Protein AF-A0A9D5BIX6-F1 (afdb_monomer)

Sequence (221 aa):
MQTHTGLVEAIILEVKDRNRIGGFYFNPKSDLICCTPDLAKEYNCNVGEVIIHNNPDNPDFPKRIKTFFRGISEVAHMDLQTVEINATGMYYLYFMFCDPNLKGTTVTGKTVWRNPNGYLPGKMAPLMTLYGFMSLAYLLLGLLWFLRFLQFWKEKDIIHVHLHYHITAVIALGMCEMALWYFEYANFNVTGSRPMGITIWAVTFTSVKKTLSRLLLLVVS

Structure (mmCIF, N/CA/C/O backbone):
data_AF-A0A9D5BIX6-F1
#
_entry.id   AF-A0A9D5BIX6-F1
#
loop_
_atom_site.group_PDB
_atom_site.id
_atom_site.type_symbol
_atom_site.label_atom_id
_atom_site.label_alt_id
_atom_site.label_comp_id
_atom_site.label_asym_id
_atom_site.label_entity_id
_atom_site.label_seq_id
_atom_site.pdbx_PDB_ins_code
_atom_site.Cartn_x
_atom_site.Cartn_y
_atom_site.Cartn_z
_atom_site.occupancy
_atom_site.B_iso_or_equiv
_atom_site.auth_seq_id
_atom_site.auth_comp_id
_atom_site.auth_asym_id
_atom_site.auth_atom_id
_atom_site.pdbx_PDB_model_num
ATOM 1 N N . MET A 1 1 ? -9.074 -6.489 41.622 1.00 45.22 1 MET A N 1
ATOM 2 C CA . MET A 1 1 ? -9.834 -6.484 40.354 1.00 45.22 1 MET A CA 1
ATOM 3 C C . MET A 1 1 ? -9.298 -5.335 39.517 1.00 45.22 1 MET A C 1
ATOM 5 O O . MET A 1 1 ? -9.348 -4.209 39.989 1.00 45.22 1 MET A O 1
ATOM 9 N N . GLN A 1 2 ? -8.672 -5.606 38.370 1.00 52.56 2 GLN A N 1
ATOM 10 C CA . GLN A 1 2 ? -8.160 -4.543 37.495 1.00 52.56 2 GLN A CA 1
ATOM 11 C C . GLN A 1 2 ? -9.350 -3.919 36.760 1.00 52.56 2 GLN A C 1
ATOM 13 O O . GLN A 1 2 ? -10.056 -4.616 36.038 1.00 52.56 2 GLN A O 1
ATOM 18 N N . THR A 1 3 ? -9.617 -2.636 36.994 1.00 71.62 3 THR A N 1
ATOM 19 C CA . THR A 1 3 ? -10.691 -1.902 36.320 1.00 71.62 3 THR A CA 1
ATOM 20 C C . THR A 1 3 ? -10.275 -1.596 34.881 1.00 71.62 3 THR A C 1
ATOM 22 O O . THR A 1 3 ? -9.179 -1.087 34.634 1.00 71.62 3 THR A O 1
ATOM 25 N N . HIS A 1 4 ? -11.129 -1.944 33.918 1.00 80.00 4 HIS A N 1
ATOM 26 C CA . HIS A 1 4 ? -10.942 -1.560 32.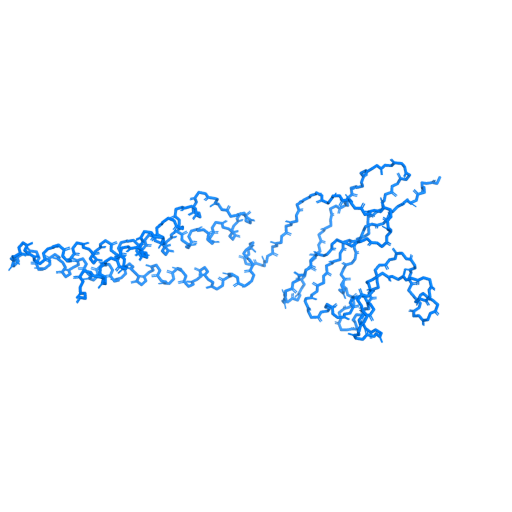520 1.00 80.00 4 HIS A CA 1
ATOM 27 C C . HIS A 1 4 ? -11.374 -0.100 32.371 1.00 80.00 4 HIS A C 1
ATOM 29 O O . HIS A 1 4 ? -12.504 0.234 32.720 1.00 80.00 4 HIS A O 1
ATOM 35 N N . THR A 1 5 ? -10.472 0.764 31.911 1.00 81.12 5 THR A N 1
ATOM 36 C CA . THR A 1 5 ? -10.687 2.223 31.870 1.00 81.12 5 THR A CA 1
ATOM 37 C C . THR A 1 5 ? -10.934 2.770 30.470 1.00 81.12 5 THR A C 1
ATOM 39 O O . THR A 1 5 ? -11.414 3.887 30.345 1.00 81.12 5 THR A O 1
ATOM 42 N N . GLY A 1 6 ? -10.664 1.982 29.427 1.00 85.50 6 GLY A N 1
ATOM 43 C CA . GLY A 1 6 ? -10.952 2.334 28.038 1.00 85.50 6 GLY A CA 1
ATOM 44 C C . GLY A 1 6 ? -10.840 1.120 27.117 1.00 85.50 6 GLY A C 1
ATOM 45 O O . GLY A 1 6 ? -10.120 0.169 27.430 1.00 85.50 6 GLY A O 1
ATOM 46 N N . LEU A 1 7 ? -11.551 1.147 25.988 1.00 90.31 7 LEU A N 1
ATOM 47 C CA . LEU A 1 7 ? -11.584 0.074 24.991 1.00 90.31 7 LEU A CA 1
ATOM 48 C C . LEU A 1 7 ? -11.214 0.615 23.604 1.00 90.31 7 LEU A C 1
ATOM 50 O O . LEU A 1 7 ? -11.814 1.575 23.120 1.00 90.31 7 LEU A O 1
ATOM 54 N N . VAL A 1 8 ? -10.264 -0.054 22.953 1.00 91.56 8 VAL A N 1
ATOM 55 C CA . VAL A 1 8 ? -9.944 0.115 21.532 1.00 91.56 8 VAL A CA 1
ATOM 56 C C . VAL A 1 8 ? -10.187 -1.211 20.827 1.00 91.56 8 VAL A C 1
ATOM 58 O O . VAL A 1 8 ? -9.717 -2.263 21.262 1.00 91.56 8 VAL A O 1
ATOM 61 N N . GLU A 1 9 ? -10.917 -1.164 19.722 1.00 91.81 9 GLU A N 1
ATOM 62 C CA . GLU A 1 9 ? -11.293 -2.327 18.931 1.00 91.81 9 GLU A CA 1
ATOM 63 C C . GLU A 1 9 ? -10.590 -2.271 17.575 1.00 91.81 9 GLU A C 1
ATOM 65 O O . GLU A 1 9 ? -10.772 -1.328 16.805 1.00 91.81 9 GLU A O 1
ATOM 70 N N . ALA A 1 10 ? -9.795 -3.296 17.269 1.00 92.62 10 ALA A N 1
ATOM 71 C CA . ALA A 1 10 ? -9.339 -3.544 15.911 1.00 92.62 10 ALA A CA 1
ATOM 72 C C . ALA A 1 10 ? -10.328 -4.473 15.209 1.00 92.62 10 ALA A C 1
ATOM 74 O O . ALA A 1 10 ? -10.604 -5.578 15.680 1.00 92.62 10 ALA A O 1
ATOM 75 N N . ILE A 1 11 ? -10.870 -4.021 14.085 1.00 92.00 11 ILE A N 1
ATOM 76 C CA . ILE A 1 11 ? -11.897 -4.735 13.333 1.00 92.00 11 ILE A CA 1
ATOM 77 C C . ILE A 1 11 ? -11.363 -5.022 11.938 1.00 92.00 11 ILE A C 1
ATOM 79 O O . ILE A 1 11 ? -11.043 -4.095 11.193 1.00 92.00 11 ILE A O 1
ATOM 83 N N . ILE A 1 12 ? -11.283 -6.304 11.587 1.00 92.56 12 ILE A N 1
ATOM 84 C CA . ILE A 1 12 ? -10.950 -6.770 10.242 1.00 92.56 12 ILE A CA 1
ATOM 85 C C . ILE A 1 12 ? -12.255 -7.095 9.524 1.00 92.56 12 ILE A C 1
ATOM 87 O O . ILE A 1 12 ? -12.997 -7.981 9.949 1.00 92.56 12 ILE A O 1
ATOM 91 N N . LEU A 1 13 ? -12.527 -6.399 8.426 1.00 90.94 13 LEU A N 1
ATOM 92 C CA . LEU A 1 13 ? -13.757 -6.554 7.653 1.00 90.94 13 LEU A CA 1
ATOM 93 C C . LEU A 1 13 ? -13.476 -6.669 6.160 1.00 90.94 13 LEU A C 1
ATOM 95 O O . LEU A 1 13 ? -12.527 -6.068 5.658 1.00 90.94 13 LEU A O 1
ATOM 99 N N . GLU A 1 14 ? -14.325 -7.392 5.436 1.00 90.75 14 GLU A N 1
ATOM 100 C CA . GLU A 1 14 ? -14.356 -7.303 3.977 1.00 90.75 14 GLU A CA 1
ATOM 101 C C . GLU A 1 14 ? -15.031 -5.987 3.562 1.00 90.75 14 GLU A C 1
ATOM 103 O O . GLU A 1 14 ? -15.987 -5.533 4.189 1.00 90.75 14 GLU A O 1
ATOM 108 N N . VAL A 1 15 ? -14.582 -5.372 2.466 1.00 88.94 15 VAL A N 1
ATOM 109 C CA . VAL A 1 15 ? -15.177 -4.132 1.930 1.00 88.94 15 VAL A CA 1
ATOM 110 C C . VAL A 1 15 ? -16.686 -4.262 1.686 1.00 88.94 15 VAL A C 1
ATOM 112 O O . VAL A 1 15 ? -17.416 -3.287 1.862 1.00 88.94 15 VAL A O 1
ATOM 115 N N . LYS A 1 16 ? -17.166 -5.453 1.308 1.00 85.75 16 LYS A N 1
ATOM 116 C CA . LYS A 1 16 ? -18.597 -5.720 1.090 1.00 85.75 16 LYS A CA 1
ATOM 117 C C . LYS A 1 16 ? -19.420 -5.612 2.375 1.00 85.75 16 LYS A C 1
ATOM 119 O O . LYS A 1 16 ? -20.564 -5.172 2.328 1.00 85.75 16 LYS A O 1
ATOM 124 N N . ASP A 1 17 ? -18.813 -5.930 3.514 1.00 84.12 17 ASP A N 1
ATOM 125 C CA . ASP A 1 17 ? -19.457 -5.896 4.827 1.00 84.12 17 ASP A CA 1
ATOM 126 C C . ASP A 1 17 ? -19.384 -4.520 5.490 1.00 84.12 17 ASP A C 1
ATOM 128 O O . ASP A 1 17 ? -19.844 -4.350 6.616 1.00 84.12 17 ASP A O 1
ATOM 132 N N . ARG A 1 18 ? -18.856 -3.499 4.803 1.00 83.75 18 ARG A N 1
ATOM 133 C CA . ARG A 1 18 ? -18.732 -2.146 5.362 1.00 83.75 18 ARG A CA 1
ATOM 134 C C . ARG A 1 18 ? -20.062 -1.600 5.886 1.00 83.75 18 ARG A C 1
ATOM 136 O O . ARG A 1 18 ? -20.081 -0.975 6.938 1.00 83.75 18 ARG A O 1
ATOM 143 N N . ASN A 1 19 ? -21.161 -1.875 5.188 1.00 82.50 19 ASN A N 1
ATOM 144 C CA . ASN A 1 19 ? -22.499 -1.411 5.568 1.00 82.50 19 ASN A CA 1
ATOM 145 C C . ASN A 1 19 ? -23.079 -2.151 6.789 1.00 82.50 19 ASN A C 1
ATOM 147 O O . ASN A 1 19 ? -24.108 -1.740 7.317 1.00 82.50 19 ASN A O 1
ATOM 151 N N . ARG A 1 20 ? -22.447 -3.249 7.228 1.00 81.69 20 ARG A N 1
ATOM 152 C CA . ARG A 1 20 ? -22.845 -4.037 8.408 1.00 81.69 20 ARG A CA 1
ATOM 153 C C . ARG A 1 20 ? -22.205 -3.532 9.702 1.00 81.69 20 ARG A C 1
ATOM 155 O O . ARG A 1 20 ? -22.603 -3.965 10.786 1.00 81.69 20 ARG A O 1
ATOM 162 N N . ILE A 1 21 ? -21.230 -2.629 9.597 1.00 85.50 21 ILE A N 1
ATOM 163 C CA . ILE A 1 21 ? -20.605 -1.961 10.739 1.00 85.50 21 ILE A CA 1
ATOM 164 C C . ILE A 1 21 ? -21.304 -0.624 10.984 1.00 85.50 21 ILE A C 1
ATOM 166 O O . ILE A 1 21 ? -21.491 0.170 10.063 1.00 85.50 21 ILE A O 1
ATOM 170 N N . GLY A 1 22 ? -21.638 -0.360 12.244 1.00 80.94 22 GLY A N 1
ATOM 171 C CA . GLY A 1 22 ? -22.332 0.851 12.662 1.00 80.94 22 GLY A CA 1
ATOM 172 C C . GLY A 1 22 ? -23.848 0.799 12.456 1.00 80.94 22 GLY A C 1
ATOM 173 O O . GLY A 1 22 ? -24.442 -0.226 12.120 1.00 80.94 22 GLY A O 1
ATOM 174 N N . GLY A 1 23 ? -24.473 1.947 12.682 1.00 71.94 23 GLY A N 1
ATOM 175 C CA . GLY A 1 23 ? -25.907 2.187 12.619 1.00 71.94 23 GLY A CA 1
ATOM 176 C C . GLY A 1 23 ? -26.451 2.325 11.202 1.00 71.94 23 GLY A C 1
ATOM 177 O O . GLY A 1 23 ? -27.670 2.320 11.042 1.00 71.94 23 GLY A O 1
ATOM 178 N N . PHE A 1 24 ? -25.589 2.364 10.175 1.00 71.94 24 PHE A N 1
ATOM 179 C CA . PHE A 1 24 ? -26.010 2.374 8.768 1.00 71.94 24 PHE A CA 1
ATOM 180 C C . PHE A 1 24 ? -26.999 1.240 8.455 1.00 71.94 24 PHE A C 1
ATOM 182 O O . PHE A 1 24 ? -27.906 1.409 7.643 1.00 71.94 24 PHE A O 1
ATOM 189 N N . TYR A 1 25 ? -26.860 0.106 9.147 1.00 66.50 25 TYR A N 1
ATOM 190 C CA . TYR A 1 25 ? -27.787 -1.017 9.063 1.00 66.50 25 TYR A CA 1
ATOM 191 C C . TYR A 1 25 ? -29.223 -0.667 9.502 1.00 66.50 25 TYR A C 1
ATOM 193 O O . TYR A 1 25 ? -30.177 -1.081 8.849 1.00 66.50 25 TYR A O 1
ATOM 201 N N . PHE A 1 26 ? -29.388 0.102 10.581 1.00 66.69 26 PHE A N 1
ATOM 202 C CA . PHE A 1 26 ? -30.702 0.490 11.113 1.00 66.69 26 PHE A CA 1
ATOM 203 C C . PHE A 1 26 ? -31.283 1.691 10.376 1.00 66.69 26 PHE A C 1
ATOM 205 O O . PHE A 1 26 ? -32.478 1.755 10.096 1.00 66.69 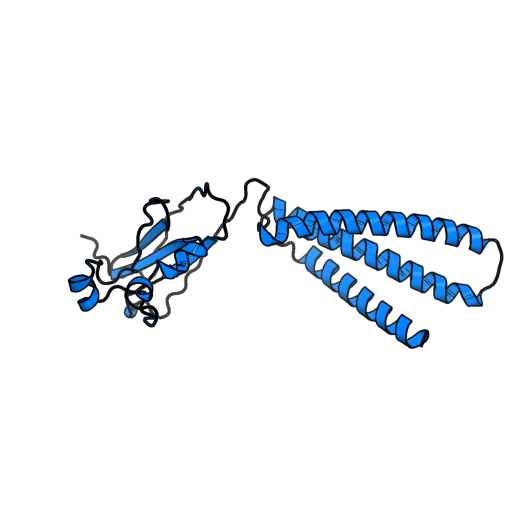26 PHE A O 1
ATOM 212 N N . ASN A 1 27 ? -30.425 2.658 10.058 1.00 68.31 27 ASN A N 1
ATOM 213 C CA . ASN A 1 27 ? -30.808 3.846 9.328 1.00 68.31 27 ASN A CA 1
ATOM 214 C C . ASN A 1 27 ? -29.708 4.193 8.316 1.00 68.31 27 ASN A C 1
ATOM 216 O O . ASN A 1 27 ? -28.612 4.579 8.734 1.00 68.31 27 ASN A O 1
ATOM 220 N N . PRO A 1 28 ? -29.999 4.154 7.002 1.00 66.31 28 PRO A N 1
ATOM 221 C CA . PRO A 1 28 ? -29.019 4.432 5.952 1.00 66.31 28 PRO A CA 1
ATOM 222 C C . PRO A 1 28 ? -28.500 5.882 5.948 1.00 66.31 28 PRO A C 1
ATOM 224 O O . PRO A 1 28 ? -27.600 6.205 5.180 1.00 66.31 28 PRO A O 1
ATOM 227 N N . LYS A 1 29 ? -29.057 6.769 6.786 1.00 62.00 29 LYS A N 1
ATOM 228 C CA . LYS A 1 29 ? -28.563 8.138 7.022 1.00 62.00 29 LYS A CA 1
ATOM 229 C C . LYS A 1 29 ? -27.793 8.306 8.336 1.00 62.00 29 LYS A C 1
ATOM 231 O O . LYS A 1 29 ? -27.427 9.428 8.671 1.00 62.00 29 LYS A O 1
ATOM 236 N N . SER A 1 30 ? -27.616 7.244 9.120 1.00 66.31 30 SER A N 1
ATOM 237 C CA . SER A 1 30 ? -26.915 7.331 10.399 1.00 66.31 30 SER A CA 1
ATOM 238 C C . SER A 1 30 ? -25.438 6.979 10.242 1.00 66.31 30 SER A C 1
ATOM 240 O O . SER A 1 30 ? -25.080 5.863 9.875 1.00 66.31 30 SER A O 1
ATOM 242 N N . ASP A 1 31 ? -24.580 7.940 10.579 1.00 68.88 31 ASP A N 1
ATOM 243 C CA . ASP A 1 31 ? -23.119 7.778 10.606 1.00 68.88 31 ASP A CA 1
ATOM 244 C C . ASP A 1 31 ? -22.618 7.296 11.986 1.00 68.88 31 ASP A C 1
ATOM 246 O O . ASP A 1 31 ? -21.436 7.390 12.318 1.00 68.88 31 ASP A O 1
ATOM 250 N N . LEU A 1 32 ? -23.527 6.803 12.835 1.00 80.38 32 LEU A N 1
ATOM 251 C CA . LEU A 1 32 ? -23.227 6.362 14.197 1.00 80.38 32 LEU A CA 1
ATOM 252 C C . LEU A 1 32 ? -22.534 4.999 14.163 1.00 80.38 32 LEU A C 1
ATOM 254 O O . LEU A 1 32 ? -23.137 4.015 13.768 1.00 80.38 32 LEU A O 1
ATOM 258 N N . ILE A 1 33 ? -21.282 4.909 14.602 1.00 85.38 33 ILE A N 1
ATOM 259 C CA . ILE A 1 33 ? -20.527 3.638 14.620 1.00 85.38 33 ILE A CA 1
ATOM 260 C C . ILE A 1 33 ? -20.654 2.927 15.979 1.00 85.38 33 ILE A C 1
ATOM 262 O O . ILE A 1 33 ? -20.644 1.697 16.061 1.00 85.38 33 ILE A O 1
ATOM 266 N N . CYS A 1 34 ? -20.795 3.715 17.042 1.00 88.06 34 CYS A N 1
ATOM 267 C CA . CYS A 1 34 ? -20.770 3.269 18.427 1.00 88.06 34 CYS A CA 1
ATOM 268 C C . CYS A 1 34 ? -22.169 3.032 18.986 1.00 88.06 34 CYS A C 1
ATOM 270 O O . CYS A 1 34 ? -23.091 3.807 18.732 1.00 88.06 34 CYS A O 1
ATOM 272 N N . CYS A 1 35 ? -22.303 1.988 19.800 1.00 86.75 35 CYS A N 1
ATOM 273 C CA . CYS A 1 35 ? -23.538 1.697 20.509 1.00 86.75 35 CYS A CA 1
ATOM 274 C C . CYS A 1 35 ? -23.738 2.682 21.669 1.00 86.75 35 CYS A C 1
ATOM 276 O O . CYS A 1 35 ? -22.945 2.729 22.617 1.00 86.75 35 CYS A O 1
ATOM 278 N N . THR A 1 36 ? -24.817 3.462 21.593 1.00 86.88 36 THR A N 1
ATOM 279 C CA . THR A 1 36 ? -25.287 4.344 22.668 1.00 86.88 36 THR A CA 1
ATOM 280 C C . THR A 1 36 ? -26.298 3.615 23.565 1.00 86.88 36 THR A C 1
ATOM 282 O O . THR A 1 36 ? -26.870 2.605 23.149 1.00 86.88 36 THR A O 1
ATOM 285 N N . PRO A 1 37 ? -26.570 4.109 24.787 1.00 87.12 37 PRO A N 1
ATOM 286 C CA . PRO A 1 37 ? -27.559 3.499 25.682 1.00 87.12 37 PRO A CA 1
ATOM 287 C C . PRO A 1 37 ? -28.970 3.391 25.089 1.00 87.12 37 PRO A C 1
ATOM 289 O O . PRO A 1 37 ? -29.701 2.460 25.422 1.00 87.12 37 PRO A O 1
ATOM 292 N N . ASP A 1 38 ? -29.353 4.321 24.213 1.00 85.19 38 ASP A N 1
ATOM 293 C CA . ASP A 1 38 ? -30.659 4.303 23.545 1.00 85.19 38 ASP A CA 1
ATOM 294 C C . ASP A 1 38 ? -30.725 3.179 22.505 1.00 85.19 38 ASP A C 1
ATOM 296 O O . ASP A 1 38 ? -31.662 2.382 22.505 1.00 85.19 38 ASP A O 1
ATOM 300 N N . LEU A 1 39 ? -29.664 3.031 21.703 1.00 83.75 39 LEU A N 1
ATOM 301 C CA . LEU A 1 39 ? -29.533 1.951 20.722 1.00 83.75 39 LEU A CA 1
ATOM 302 C C . LEU A 1 39 ? -29.408 0.574 21.385 1.00 83.75 39 LEU A C 1
ATOM 304 O O . LEU A 1 39 ? -29.917 -0.409 20.854 1.00 83.75 39 LEU A O 1
ATOM 308 N N . ALA A 1 40 ? -28.775 0.490 22.558 1.00 85.94 40 ALA A N 1
ATOM 309 C CA . ALA A 1 40 ? -28.662 -0.754 23.314 1.00 85.94 40 ALA A CA 1
ATOM 310 C C . ALA A 1 40 ? -30.031 -1.308 23.736 1.00 85.94 40 ALA A C 1
ATOM 312 O O . ALA A 1 40 ? -30.228 -2.520 23.729 1.00 85.94 40 ALA A O 1
ATOM 313 N N . LYS A 1 41 ? -30.990 -0.434 24.065 1.00 85.88 41 LYS A N 1
ATOM 314 C CA . LYS A 1 41 ? -32.351 -0.839 24.449 1.00 85.88 41 LYS A CA 1
ATOM 315 C C . LYS A 1 41 ? -33.175 -1.330 23.261 1.00 85.88 41 LYS A C 1
ATOM 317 O O . LYS A 1 41 ? -33.982 -2.236 23.427 1.00 85.88 41 LYS A O 1
ATOM 322 N N . GLU A 1 42 ? -32.987 -0.724 22.093 1.00 82.88 42 GLU A N 1
ATOM 323 C CA . GLU A 1 42 ? -33.776 -1.021 20.893 1.00 82.88 42 GLU A CA 1
ATOM 324 C C . GLU A 1 42 ? -33.207 -2.206 20.096 1.00 82.88 42 GLU A C 1
ATOM 326 O O . GLU A 1 42 ? -33.955 -3.067 19.642 1.00 82.88 42 GLU A O 1
ATOM 331 N N . TYR A 1 43 ? -31.879 -2.285 19.980 1.00 78.50 43 TYR A N 1
ATOM 332 C CA . TYR A 1 43 ? -31.181 -3.230 19.100 1.00 78.50 43 TYR A CA 1
ATOM 333 C C . TYR A 1 43 ? -30.247 -4.201 19.838 1.00 78.50 43 TYR A C 1
ATOM 335 O O . TYR A 1 43 ? -29.511 -4.949 19.197 1.00 78.50 43 TYR A O 1
ATOM 343 N N . ASN A 1 44 ? -30.275 -4.214 21.176 1.00 82.44 44 ASN A N 1
ATOM 344 C CA . ASN A 1 44 ? -29.531 -5.152 22.026 1.00 82.44 44 ASN A CA 1
ATOM 345 C C . ASN A 1 44 ? -28.006 -5.167 21.769 1.00 82.44 44 ASN A C 1
ATOM 347 O O . ASN A 1 44 ? -27.384 -6.227 21.681 1.00 82.44 44 ASN A O 1
ATOM 351 N N . CYS A 1 45 ? -27.399 -3.984 21.620 1.00 83.75 45 CYS A N 1
ATOM 352 C CA . CYS A 1 45 ? -25.949 -3.820 21.477 1.00 83.75 45 CYS A CA 1
ATOM 353 C C . CYS A 1 45 ? -25.252 -3.491 22.811 1.00 83.75 45 CYS A C 1
ATOM 355 O O . CYS A 1 45 ? -25.854 -2.934 23.728 1.00 83.75 45 CYS A O 1
ATOM 357 N N . ASN A 1 46 ? -23.956 -3.809 22.916 1.00 85.25 46 ASN A N 1
ATOM 358 C CA . ASN A 1 46 ? -23.151 -3.483 24.096 1.00 85.25 46 ASN A CA 1
ATOM 359 C C . ASN A 1 46 ? -22.740 -2.007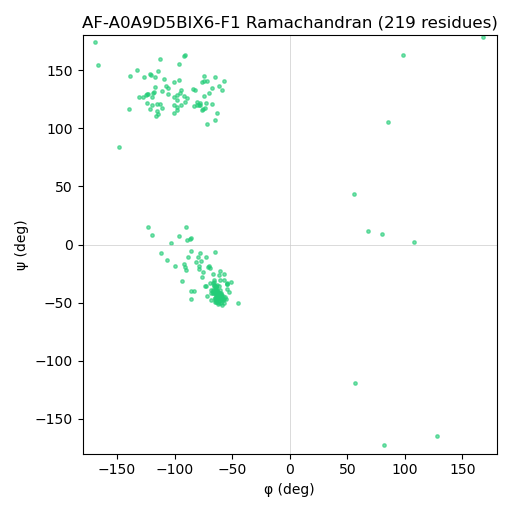 24.079 1.00 85.25 46 ASN A C 1
ATOM 361 O O . ASN A 1 46 ? -22.040 -1.567 23.166 1.00 85.25 46 ASN A O 1
ATOM 365 N N . VAL A 1 47 ? -23.143 -1.255 25.104 1.00 85.94 47 VAL A N 1
ATOM 366 C CA . VAL A 1 47 ? -22.825 0.175 25.234 1.00 85.94 47 VAL A CA 1
ATOM 367 C C . VAL A 1 47 ? -21.310 0.391 25.251 1.00 85.94 47 VAL A C 1
ATOM 369 O O . VAL A 1 47 ? -20.593 -0.282 25.987 1.00 85.94 47 VAL A O 1
ATOM 372 N N . GLY A 1 48 ? -20.832 1.356 24.462 1.00 83.56 48 GLY A N 1
ATOM 373 C CA . GLY A 1 48 ? -19.403 1.678 24.380 1.00 83.56 48 GLY A CA 1
ATOM 374 C C . GLY A 1 48 ? -18.589 0.744 23.479 1.00 83.56 48 GLY A C 1
ATOM 375 O O . GLY A 1 48 ? -17.366 0.852 23.454 1.00 83.56 48 GLY A O 1
ATOM 376 N N . GLU A 1 49 ? -19.246 -0.134 22.718 1.00 88.00 49 GLU A N 1
ATOM 377 C CA . GLU A 1 49 ? -18.621 -0.954 21.677 1.00 88.00 49 GLU A CA 1
ATOM 378 C C . GLU A 1 49 ? -19.116 -0.555 20.281 1.00 88.00 49 GLU A C 1
ATOM 380 O O . GLU A 1 49 ? -20.191 0.033 20.110 1.00 88.00 49 GLU A O 1
ATOM 385 N N . VAL A 1 50 ? -18.340 -0.909 19.259 1.00 88.69 50 VAL A N 1
ATOM 386 C CA . VAL A 1 50 ? -18.746 -0.774 17.861 1.00 88.69 50 VAL A CA 1
ATOM 387 C C . VAL A 1 50 ? -19.886 -1.741 17.551 1.00 88.69 50 VAL A C 1
ATOM 389 O O . VAL A 1 50 ? -19.846 -2.932 17.883 1.00 88.69 50 VAL A O 1
ATOM 392 N N . ILE A 1 51 ? -20.904 -1.226 16.863 1.00 87.50 51 ILE A N 1
ATOM 393 C CA . ILE A 1 51 ? -22.036 -2.016 16.383 1.00 87.50 51 ILE A CA 1
ATOM 394 C C . ILE A 1 51 ? -21.551 -2.879 15.215 1.00 87.50 51 ILE A C 1
ATOM 396 O O . ILE A 1 51 ? -21.047 -2.364 14.216 1.00 87.50 51 ILE A O 1
ATOM 400 N N . ILE A 1 52 ? -21.697 -4.197 15.338 1.00 86.81 52 ILE A N 1
ATOM 401 C CA . ILE A 1 52 ? -21.335 -5.162 14.299 1.00 86.81 52 ILE A CA 1
ATOM 402 C C . ILE A 1 52 ? -22.509 -6.106 14.098 1.00 86.81 52 ILE A C 1
ATOM 404 O O . ILE A 1 52 ? -22.963 -6.735 15.052 1.00 86.81 52 ILE A O 1
ATOM 408 N N . HIS A 1 53 ? -22.948 -6.237 12.852 1.00 82.44 53 HIS A N 1
ATOM 409 C CA . HIS A 1 53 ? -23.941 -7.226 12.462 1.00 82.44 53 HIS A CA 1
ATOM 410 C C . HIS A 1 53 ? -23.254 -8.454 11.875 1.00 82.44 53 HIS A C 1
ATOM 412 O O . HIS A 1 53 ? -22.486 -8.347 10.916 1.00 82.44 53 HIS A O 1
ATOM 418 N N . ASN A 1 54 ? -23.548 -9.618 12.449 1.00 79.50 54 ASN A N 1
ATOM 419 C CA . ASN A 1 54 ? -23.004 -10.887 11.981 1.00 79.50 54 ASN A CA 1
ATOM 420 C C . ASN A 1 54 ? -23.644 -11.284 10.650 1.00 79.50 54 ASN A C 1
ATOM 422 O O . ASN A 1 54 ? -24.851 -11.129 10.451 1.00 79.50 54 ASN A O 1
ATOM 426 N N . ASN A 1 55 ? -22.834 -11.833 9.749 1.00 77.62 55 ASN A N 1
ATOM 427 C CA . ASN A 1 55 ? -23.320 -12.408 8.506 1.00 77.62 55 ASN A CA 1
ATOM 428 C C . ASN A 1 55 ? -23.660 -13.895 8.707 1.00 77.62 55 ASN A C 1
ATOM 430 O O . ASN A 1 55 ? -22.767 -14.639 9.113 1.00 77.62 55 ASN A O 1
ATOM 434 N N . PRO A 1 56 ? -24.877 -14.372 8.377 1.00 75.75 56 PRO A N 1
ATOM 435 C CA . PRO A 1 56 ? -25.171 -15.806 8.397 1.00 75.75 56 PRO A CA 1
ATOM 436 C C . PRO A 1 56 ? -24.292 -16.613 7.427 1.00 75.75 56 PRO A C 1
ATOM 438 O O . PRO A 1 56 ? -23.956 -17.752 7.732 1.00 75.75 56 PRO A O 1
ATOM 441 N N . ASP A 1 57 ? -23.868 -16.021 6.304 1.00 76.94 57 ASP A N 1
ATOM 442 C CA . ASP A 1 57 ? -23.050 -16.720 5.299 1.00 76.94 57 ASP A CA 1
ATOM 443 C C . ASP A 1 57 ? -21.566 -16.828 5.692 1.00 76.94 57 ASP A C 1
ATOM 445 O O . ASP A 1 57 ? -20.837 -17.663 5.161 1.00 76.94 57 ASP A O 1
ATOM 449 N N . ASN A 1 58 ? -21.094 -15.966 6.598 1.00 76.69 58 ASN A N 1
ATOM 450 C CA . ASN A 1 58 ? -19.712 -15.959 7.077 1.00 76.69 58 ASN A CA 1
ATOM 451 C C . ASN A 1 58 ? -19.671 -15.490 8.541 1.00 76.69 58 ASN A C 1
ATOM 453 O O . ASN A 1 58 ? -19.449 -14.305 8.791 1.00 76.69 58 ASN A O 1
ATOM 457 N N . PRO A 1 59 ? -19.905 -16.392 9.509 1.00 76.75 59 PRO A N 1
ATOM 458 C CA . PRO A 1 59 ? -20.011 -16.021 10.919 1.00 76.75 59 PRO A CA 1
ATOM 459 C C . PRO A 1 59 ? -18.674 -15.591 11.542 1.00 76.75 59 PRO A C 1
ATOM 461 O O . PRO A 1 59 ? -18.674 -14.932 12.580 1.00 76.75 59 PRO A O 1
ATOM 464 N N . ASP A 1 60 ? -17.540 -15.934 10.922 1.00 79.31 60 ASP A N 1
ATOM 465 C CA . ASP A 1 60 ? -16.206 -15.620 11.448 1.00 79.31 60 ASP A CA 1
ATOM 466 C C . ASP A 1 60 ? -15.774 -14.166 11.192 1.00 79.31 60 ASP A C 1
ATOM 468 O O . ASP A 1 60 ? -14.861 -13.664 11.860 1.00 79.31 60 ASP A O 1
ATOM 472 N N . PHE A 1 61 ? -16.425 -13.482 10.242 1.00 82.88 61 PHE A N 1
ATOM 473 C CA . PHE A 1 61 ? -16.141 -12.098 9.870 1.00 82.88 61 PHE A CA 1
ATOM 474 C C . PHE A 1 61 ? -17.371 -11.190 10.056 1.00 82.88 61 PHE A C 1
ATOM 476 O O . PHE A 1 61 ? -18.500 -11.608 9.804 1.00 82.88 61 PHE A O 1
ATOM 483 N N . PRO A 1 62 ? -17.174 -9.917 10.448 1.00 87.25 62 PRO A N 1
ATOM 484 C CA . PRO A 1 62 ? -15.892 -9.242 10.666 1.00 87.25 62 PRO A CA 1
ATOM 485 C C . PRO A 1 62 ? -15.216 -9.646 11.987 1.00 87.25 62 PRO A C 1
ATOM 487 O O . PRO A 1 62 ? -15.854 -9.778 13.031 1.00 87.25 62 PRO A O 1
ATOM 490 N N . LYS A 1 63 ? -13.892 -9.821 11.948 1.00 89.00 63 LYS A N 1
ATOM 491 C CA . LYS A 1 63 ? -13.114 -10.258 13.109 1.00 89.00 63 LYS A CA 1
ATOM 492 C C . LYS A 1 63 ? -12.844 -9.070 14.022 1.00 89.00 63 LYS A C 1
ATOM 494 O O . LYS A 1 63 ? -12.240 -8.086 13.600 1.00 89.00 63 LYS A O 1
ATOM 499 N N . ARG A 1 64 ? -13.263 -9.179 15.280 1.00 89.75 64 ARG A N 1
ATOM 500 C CA . ARG A 1 64 ? -13.083 -8.148 16.305 1.00 89.75 64 ARG A CA 1
ATOM 501 C C . ARG A 1 64 ? -11.995 -8.554 17.296 1.00 89.75 64 ARG A C 1
ATOM 503 O O . ARG A 1 64 ? -12.063 -9.633 17.880 1.00 89.75 64 ARG A O 1
ATOM 510 N N . ILE A 1 65 ? -11.046 -7.656 17.532 1.00 91.06 65 ILE A N 1
ATOM 511 C CA . ILE A 1 65 ? -9.975 -7.802 18.518 1.00 91.06 65 ILE A CA 1
ATOM 512 C C . ILE A 1 65 ? -10.081 -6.628 19.490 1.00 91.06 65 ILE A C 1
ATOM 514 O O . ILE A 1 65 ? -9.950 -5.472 19.090 1.00 91.06 65 ILE A O 1
ATOM 518 N N . LYS A 1 66 ? -10.351 -6.925 20.761 1.00 91.19 66 LYS A N 1
ATOM 519 C CA . LYS A 1 66 ? -10.543 -5.923 21.815 1.00 91.19 66 LYS A CA 1
ATOM 520 C C . LYS A 1 66 ? -9.254 -5.751 22.611 1.00 91.19 66 LYS A C 1
ATOM 522 O O . LYS A 1 66 ? -8.729 -6.732 23.130 1.00 91.19 66 LYS A O 1
ATOM 527 N N . THR A 1 67 ? -8.809 -4.511 22.765 1.00 91.25 67 THR A N 1
ATOM 528 C CA . THR A 1 67 ? -7.705 -4.142 23.654 1.00 91.25 67 THR A CA 1
ATOM 529 C C . THR A 1 67 ? -8.209 -3.157 24.690 1.00 91.25 67 THR A C 1
ATOM 531 O O . THR A 1 67 ? -8.786 -2.123 24.355 1.00 91.25 67 THR A O 1
ATOM 534 N N . PHE A 1 68 ? -7.978 -3.478 25.959 1.00 90.38 68 PHE A N 1
ATOM 535 C CA . PHE A 1 68 ? -8.434 -2.675 27.086 1.00 90.38 68 PHE A CA 1
ATOM 536 C C . PHE A 1 68 ? -7.262 -1.956 27.752 1.00 90.38 68 PHE A C 1
ATOM 538 O O . PHE A 1 68 ? -6.224 -2.566 28.018 1.00 90.38 68 PHE A O 1
ATOM 545 N N . PHE A 1 69 ? -7.460 -0.685 28.087 1.00 88.88 69 PHE A N 1
ATOM 546 C CA . PHE A 1 69 ? -6.599 0.036 29.020 1.00 88.88 69 PHE A CA 1
ATOM 547 C C . PHE A 1 69 ? -6.895 -0.429 30.450 1.00 88.88 69 PHE A C 1
ATOM 549 O O . PHE A 1 69 ? -8.051 -0.688 30.806 1.00 88.88 69 PHE A O 1
ATOM 556 N N . ARG A 1 70 ? -5.848 -0.577 31.270 1.00 87.19 70 ARG A N 1
ATOM 557 C CA . ARG A 1 70 ? -5.955 -1.115 32.632 1.00 87.19 70 ARG A CA 1
ATOM 558 C C . ARG A 1 70 ? -5.596 -0.045 33.657 1.00 87.19 70 ARG A C 1
ATOM 560 O O . ARG A 1 70 ? -4.435 0.331 33.800 1.00 87.19 70 ARG A O 1
ATOM 567 N N . GLY A 1 71 ? -6.582 0.395 34.436 1.00 83.44 71 GLY A N 1
ATOM 568 C CA . GLY A 1 71 ? -6.379 1.399 35.480 1.00 83.44 71 GLY A CA 1
ATOM 569 C C . GLY A 1 71 ? -5.783 2.698 34.927 1.00 83.44 71 GLY A C 1
ATOM 570 O O . GLY A 1 71 ? -6.386 3.341 34.074 1.00 83.44 71 GLY A O 1
ATOM 571 N N . ILE A 1 72 ? -4.598 3.067 35.419 1.00 82.31 72 ILE A N 1
ATOM 572 C CA . ILE A 1 72 ? -3.903 4.335 35.122 1.00 82.31 72 ILE A CA 1
ATOM 573 C C . ILE A 1 72 ? -2.863 4.158 33.992 1.00 82.31 72 ILE A C 1
ATOM 575 O O . ILE A 1 72 ? -2.062 5.045 33.726 1.00 82.31 72 ILE A O 1
ATOM 579 N N . SER A 1 73 ? -2.812 2.995 33.332 1.00 84.75 73 SER A N 1
ATOM 580 C CA . SER A 1 73 ? -1.861 2.777 32.238 1.00 84.75 73 SER A CA 1
ATOM 581 C C . SER A 1 73 ? -2.209 3.657 31.035 1.00 84.75 73 SER A C 1
ATOM 583 O O . SER A 1 73 ? -3.279 3.490 30.453 1.00 84.75 73 SER A O 1
ATOM 585 N N . GLU A 1 74 ? -1.287 4.516 30.606 1.00 85.25 74 GLU A N 1
ATOM 586 C CA . GLU A 1 74 ? -1.432 5.308 29.372 1.00 85.25 74 GLU A CA 1
ATOM 587 C C . GLU A 1 74 ? -1.176 4.486 28.100 1.00 85.25 74 GLU A C 1
ATOM 589 O O . GLU A 1 74 ? -1.509 4.911 26.996 1.00 85.25 74 GLU A O 1
ATOM 594 N N . VAL A 1 75 ? -0.592 3.293 28.243 1.00 88.00 75 VAL A N 1
ATOM 595 C CA . VAL A 1 75 ? -0.236 2.408 27.132 1.00 88.00 75 VAL A CA 1
ATOM 596 C C . VAL A 1 75 ? -0.915 1.058 27.315 1.00 88.00 75 VAL A C 1
ATOM 598 O O . VAL A 1 75 ? -0.795 0.426 28.365 1.00 88.00 75 VAL A O 1
ATOM 601 N N . ALA A 1 76 ? -1.593 0.602 26.264 1.00 88.81 76 ALA A N 1
ATOM 602 C CA . ALA A 1 76 ? -2.140 -0.741 26.164 1.00 88.81 76 ALA A CA 1
ATOM 603 C C . ALA A 1 76 ? -1.489 -1.470 24.984 1.00 88.81 76 ALA A C 1
ATOM 605 O O . ALA A 1 76 ? -1.410 -0.941 23.874 1.00 88.81 76 ALA A O 1
ATOM 606 N N . HIS A 1 77 ? -1.026 -2.693 25.227 1.00 89.00 77 HIS A N 1
ATOM 607 C CA . HIS A 1 77 ? -0.457 -3.544 24.190 1.00 89.00 77 HIS A CA 1
ATOM 608 C C . HIS A 1 77 ? -1.536 -4.481 23.653 1.00 89.00 77 HIS A C 1
ATOM 610 O O . HIS A 1 77 ? -2.247 -5.124 24.421 1.00 89.00 77 HIS A O 1
ATOM 616 N N . MET A 1 78 ? -1.659 -4.537 22.330 1.00 87.50 78 MET A N 1
ATOM 617 C CA . MET A 1 78 ? -2.499 -5.519 21.655 1.00 87.50 78 MET A CA 1
ATOM 618 C C . MET A 1 78 ? -1.716 -6.823 21.501 1.00 87.50 78 MET A C 1
ATOM 620 O O . MET A 1 78 ? -0.560 -6.802 21.070 1.00 87.50 78 MET A O 1
ATOM 624 N N . ASP A 1 79 ? -2.350 -7.944 21.833 1.00 85.69 79 ASP A N 1
ATOM 625 C CA . ASP A 1 79 ? -1.753 -9.263 21.642 1.00 85.69 79 ASP A CA 1
ATOM 626 C C . ASP A 1 79 ? -1.545 -9.556 20.151 1.00 85.69 79 ASP A C 1
ATOM 628 O O . ASP A 1 79 ? -2.358 -9.192 19.296 1.00 85.69 79 ASP A O 1
ATOM 632 N N . LEU A 1 80 ? -0.447 -10.244 19.833 1.00 86.00 80 LEU A N 1
ATOM 633 C CA . LEU A 1 80 ? -0.163 -10.706 18.478 1.00 86.00 80 LEU A CA 1
ATOM 634 C C . LEU A 1 80 ? -1.222 -11.734 18.062 1.00 86.00 80 LEU A C 1
ATOM 636 O O . LEU A 1 80 ? -1.206 -12.870 18.529 1.00 86.00 80 LEU A O 1
ATOM 640 N N . GLN A 1 81 ? -2.124 -11.338 17.163 1.00 87.12 81 GLN A N 1
ATOM 641 C CA . GLN A 1 81 ? -3.099 -12.241 16.557 1.00 87.12 81 GLN A CA 1
ATOM 642 C C . GLN A 1 81 ? -2.807 -12.471 15.079 1.00 87.12 81 GLN A C 1
ATOM 644 O O . GLN A 1 81 ? -2.626 -11.534 14.300 1.00 87.12 81 GLN A O 1
ATOM 649 N N . THR A 1 82 ? -2.826 -13.741 14.690 1.00 89.44 82 THR A N 1
ATOM 650 C CA . THR A 1 82 ? -2.835 -14.176 13.295 1.00 89.44 82 THR A CA 1
ATOM 651 C C . THR A 1 82 ? -4.258 -14.547 12.909 1.00 89.44 82 THR A C 1
ATOM 653 O O . THR A 1 82 ? -4.854 -15.436 13.514 1.00 89.44 82 THR A O 1
ATOM 656 N N . VAL A 1 83 ? -4.808 -13.858 11.911 1.00 89.25 83 VAL A N 1
ATOM 657 C CA . VAL A 1 83 ? -6.145 -14.135 11.379 1.00 89.25 83 VAL A CA 1
ATOM 658 C C . VAL A 1 83 ? -5.986 -14.695 9.975 1.00 89.25 83 VAL A C 1
ATOM 660 O O . VAL A 1 83 ? -5.456 -14.020 9.093 1.00 89.25 83 VAL A O 1
ATOM 663 N N . GLU A 1 84 ? -6.424 -15.934 9.783 1.00 89.94 84 GLU A N 1
ATOM 664 C CA . GLU A 1 84 ? -6.439 -16.579 8.473 1.00 89.94 84 GLU A CA 1
ATOM 665 C C . GLU A 1 84 ? -7.686 -16.148 7.697 1.00 89.94 84 GLU A C 1
ATOM 667 O O . GLU A 1 84 ? -8.796 -16.114 8.230 1.00 89.94 84 GLU A O 1
ATOM 672 N N . ILE A 1 85 ? -7.491 -15.771 6.434 1.00 89.12 85 ILE A N 1
ATOM 673 C CA . ILE A 1 85 ? -8.551 -15.288 5.551 1.00 89.12 85 ILE A CA 1
ATOM 674 C C . ILE A 1 85 ? -8.683 -16.281 4.398 1.00 89.12 85 ILE A C 1
ATOM 676 O O . ILE A 1 85 ? -7.806 -16.361 3.540 1.00 89.12 85 ILE A O 1
ATOM 680 N N . ASN A 1 86 ? -9.796 -17.016 4.373 1.00 87.12 86 ASN A N 1
ATOM 681 C CA . ASN A 1 86 ? -10.031 -18.082 3.391 1.00 87.12 86 ASN A CA 1
ATOM 682 C C . ASN A 1 86 ? -10.760 -17.597 2.127 1.00 87.12 86 ASN A C 1
ATOM 684 O O . ASN A 1 86 ? -10.755 -18.283 1.107 1.00 87.12 86 ASN A O 1
ATOM 688 N N . ALA A 1 87 ? -11.384 -16.418 2.176 1.00 87.00 87 ALA A N 1
ATOM 689 C CA . ALA A 1 87 ? -12.117 -15.845 1.055 1.00 87.00 87 ALA A CA 1
ATOM 690 C C . ALA A 1 87 ? -11.287 -14.779 0.327 1.00 87.00 87 ALA A C 1
ATOM 692 O O . ALA A 1 87 ? -10.589 -13.966 0.932 1.00 87.00 87 ALA A O 1
ATOM 693 N N . THR A 1 88 ? -11.369 -14.769 -1.006 1.00 88.62 88 THR A N 1
ATOM 694 C CA . THR A 1 88 ? -10.702 -13.739 -1.810 1.00 88.62 88 THR A CA 1
ATOM 695 C C . THR A 1 88 ? -11.522 -12.454 -1.774 1.00 88.62 88 THR A C 1
ATOM 697 O O . THR A 1 88 ? -12.666 -12.423 -2.226 1.00 88.62 88 THR A O 1
ATOM 700 N N . GLY A 1 89 ? -10.919 -11.374 -1.288 1.00 89.25 89 GLY A N 1
ATOM 701 C CA . GLY A 1 89 ? -11.593 -10.092 -1.147 1.00 89.25 89 GLY A CA 1
ATOM 702 C C . GLY A 1 89 ? -10.633 -8.960 -0.815 1.00 89.25 89 GLY A C 1
ATOM 703 O O . GLY A 1 89 ? -9.437 -9.157 -0.601 1.00 89.25 89 GLY A O 1
ATOM 704 N N . MET A 1 90 ? -11.170 -7.744 -0.792 1.00 90.25 90 MET A N 1
ATOM 705 C CA . MET A 1 90 ? -10.474 -6.600 -0.214 1.00 90.25 90 MET A CA 1
ATOM 706 C C . MET A 1 90 ? -10.885 -6.502 1.248 1.00 90.25 90 MET A C 1
ATOM 708 O O . MET A 1 90 ? -12.079 -6.453 1.537 1.00 90.25 90 MET A O 1
ATOM 712 N N . TYR A 1 91 ? -9.902 -6.435 2.138 1.00 91.75 91 TYR A N 1
ATOM 713 C CA . TYR A 1 91 ? -10.127 -6.339 3.573 1.00 91.75 91 TYR A CA 1
ATOM 714 C C . TYR A 1 91 ? -9.585 -5.021 4.113 1.00 91.75 91 TYR A C 1
ATOM 716 O O . TYR A 1 91 ? -8.558 -4.518 3.651 1.00 91.75 91 TYR A O 1
ATOM 724 N N . TYR A 1 92 ? -10.288 -4.464 5.090 1.00 92.00 92 TYR A N 1
ATOM 725 C CA . TYR A 1 92 ? -9.859 -3.308 5.860 1.00 92.00 92 TYR A CA 1
ATOM 726 C C . TYR A 1 92 ? -9.626 -3.701 7.309 1.00 92.00 92 TYR A C 1
ATOM 728 O O . TYR A 1 92 ? -10.294 -4.583 7.839 1.00 92.00 92 TYR A O 1
ATOM 736 N N . LEU A 1 93 ? -8.680 -3.007 7.933 1.00 92.50 93 LEU A N 1
ATOM 737 C CA . LEU A 1 93 ? -8.436 -3.041 9.364 1.00 92.50 93 LEU A CA 1
ATOM 738 C C . LEU A 1 93 ? -8.727 -1.652 9.916 1.00 92.50 93 LEU A C 1
ATOM 740 O O . LEU A 1 93 ? -8.045 -0.688 9.566 1.00 92.50 93 LEU A O 1
ATOM 744 N N . TYR A 1 94 ? -9.746 -1.558 10.756 1.00 91.56 94 TYR A N 1
ATOM 745 C CA . TYR A 1 94 ? -10.118 -0.330 11.442 1.00 91.56 94 TYR A CA 1
ATOM 746 C C . TYR A 1 94 ? -9.720 -0.405 12.903 1.00 91.56 94 TYR A C 1
ATOM 748 O O . TYR A 1 94 ? -9.997 -1.402 13.555 1.00 91.56 94 TYR A O 1
ATOM 756 N N . PHE A 1 95 ? -9.116 0.665 13.412 1.00 91.19 95 PHE A N 1
ATOM 757 C CA . PHE A 1 95 ? -8.962 0.892 14.843 1.00 91.19 95 PHE A CA 1
ATOM 758 C C . PHE A 1 95 ? -10.036 1.885 15.263 1.00 91.19 95 PHE A C 1
ATOM 760 O O . PHE A 1 95 ? -10.031 3.029 14.814 1.00 91.19 95 PHE A O 1
ATOM 767 N N . MET A 1 96 ? -10.977 1.421 16.073 1.00 89.88 96 MET A N 1
ATOM 768 C CA . MET A 1 96 ? -12.132 2.188 16.516 1.00 89.88 96 MET A CA 1
ATOM 769 C C . MET A 1 96 ? -12.142 2.267 18.038 1.00 89.88 96 MET A C 1
ATOM 771 O O . MET A 1 96 ? -11.737 1.333 18.727 1.00 89.88 96 MET A O 1
ATOM 775 N N . PHE A 1 97 ? -12.625 3.383 18.563 1.00 91.31 97 PHE A N 1
ATOM 776 C CA . PHE A 1 97 ? -12.893 3.568 19.981 1.00 91.31 97 PHE A CA 1
ATOM 777 C C . PHE A 1 97 ? -14.208 4.327 20.119 1.00 91.31 97 PHE A C 1
ATOM 779 O O . PHE A 1 97 ? -14.525 5.189 19.300 1.00 91.31 97 PHE A O 1
ATOM 786 N N . CYS A 1 98 ? -14.970 3.994 21.153 1.00 88.31 98 CYS A N 1
ATOM 787 C CA . CYS A 1 98 ? -16.258 4.628 21.427 1.00 88.31 98 CYS A CA 1
ATOM 788 C C . CYS A 1 98 ? -16.247 5.480 22.697 1.00 88.31 98 CYS A C 1
ATOM 790 O O . CYS A 1 98 ? -17.204 6.206 22.953 1.00 88.31 98 CYS A O 1
ATOM 792 N N . ASP A 1 99 ? -15.160 5.425 23.470 1.00 87.56 99 ASP A N 1
ATOM 793 C CA . ASP A 1 99 ? -14.980 6.256 24.654 1.00 87.56 99 ASP A CA 1
ATOM 794 C C . ASP A 1 99 ? -14.444 7.646 24.255 1.00 87.56 99 ASP A C 1
ATOM 796 O O . ASP A 1 99 ? -13.345 7.739 23.694 1.00 87.56 99 ASP A O 1
ATOM 800 N N . PRO A 1 100 ? -15.170 8.745 24.536 1.00 85.56 100 PRO A N 1
ATOM 801 C CA . PRO A 1 100 ? -14.707 10.094 24.222 1.00 85.56 100 PRO A CA 1
ATOM 802 C C . PRO A 1 100 ? -13.398 10.474 24.934 1.00 85.56 100 PRO A C 1
ATOM 804 O O . PRO A 1 100 ? -12.677 11.334 24.427 1.00 85.56 100 PRO A O 1
ATOM 807 N N . ASN A 1 101 ? -13.052 9.829 26.056 1.00 87.31 101 ASN A N 1
ATOM 808 C CA . ASN A 1 101 ? -11.805 10.081 26.787 1.00 87.31 101 ASN A CA 1
ATOM 809 C C . ASN A 1 101 ? -10.558 9.608 26.025 1.00 87.31 101 ASN A C 1
ATOM 811 O O . ASN A 1 101 ? -9.458 10.086 26.284 1.00 87.31 101 ASN A O 1
ATOM 815 N N . LEU A 1 102 ? -10.724 8.703 25.055 1.00 87.19 102 LEU A N 1
ATOM 816 C CA . LEU A 1 102 ? -9.644 8.210 24.195 1.00 87.19 102 LEU A CA 1
ATOM 817 C C . LEU A 1 102 ? -9.399 9.119 22.977 1.00 87.19 102 LEU A C 1
ATOM 819 O O . LEU A 1 102 ? -8.584 8.817 22.104 1.00 87.19 102 LEU A O 1
ATOM 823 N N . LYS A 1 103 ? -10.079 10.268 22.887 1.00 87.69 103 LYS A N 1
ATOM 824 C CA . LYS A 1 103 ? -9.849 11.223 21.803 1.00 87.69 103 LYS A CA 1
ATOM 825 C C . LYS A 1 103 ? -8.419 11.770 21.874 1.00 87.69 103 LYS A C 1
ATOM 827 O O . LYS A 1 103 ? -8.075 12.522 22.777 1.00 87.69 103 LYS A O 1
ATOM 832 N N . GLY A 1 104 ? -7.609 11.435 20.870 1.00 86.44 104 GLY A N 1
ATOM 833 C CA . GLY A 1 104 ? -6.193 11.815 20.801 1.00 86.44 104 GLY A CA 1
ATOM 834 C C . GLY A 1 104 ? -5.218 10.660 21.037 1.00 86.44 104 GLY A C 1
ATOM 835 O O . GLY A 1 104 ? -4.011 10.881 20.986 1.00 86.44 104 GLY A O 1
ATOM 836 N N . THR A 1 105 ? -5.704 9.430 21.242 1.00 89.50 105 THR A N 1
ATOM 837 C CA . THR A 1 105 ? -4.839 8.246 21.316 1.00 89.50 105 THR A CA 1
ATOM 838 C C . THR A 1 105 ? -4.077 8.021 20.016 1.00 89.50 105 THR A C 1
ATOM 840 O O . THR A 1 105 ? -4.656 8.060 18.927 1.00 89.50 105 THR A O 1
ATOM 843 N N . THR A 1 106 ? -2.791 7.704 20.130 1.00 90.62 106 THR A N 1
ATOM 844 C CA . THR A 1 106 ? -1.945 7.323 19.000 1.00 90.62 106 THR A CA 1
ATOM 845 C C . THR A 1 106 ? -1.791 5.806 18.959 1.00 90.62 106 THR A C 1
ATOM 847 O O . THR A 1 106 ? -1.416 5.168 19.939 1.00 90.62 106 THR A O 1
ATOM 850 N N . VAL A 1 107 ? -2.089 5.206 17.807 1.00 90.56 107 VAL A N 1
ATOM 851 C CA . VAL A 1 107 ? -1.889 3.769 17.591 1.00 90.56 107 VAL A CA 1
ATOM 852 C C . VAL A 1 107 ? -0.565 3.585 16.864 1.00 90.56 107 VAL A C 1
ATOM 854 O O . VAL A 1 107 ? -0.404 4.033 15.729 1.00 90.56 107 VAL A O 1
ATOM 857 N N . THR A 1 108 ? 0.390 2.929 17.520 1.00 91.50 108 THR A N 1
ATOM 858 C CA . THR A 1 108 ? 1.691 2.592 16.935 1.00 91.50 108 THR A CA 1
ATOM 859 C C . THR A 1 108 ? 1.847 1.080 16.862 1.00 91.50 108 THR A C 1
ATOM 861 O O . THR A 1 108 ? 1.491 0.351 17.784 1.00 91.50 108 THR A O 1
ATOM 864 N N . GLY A 1 109 ? 2.341 0.587 15.730 1.00 89.50 109 GLY A N 1
ATOM 865 C CA . GLY A 1 109 ? 2.491 -0.844 15.512 1.00 89.50 109 GLY A CA 1
ATOM 866 C C . GLY A 1 109 ? 2.792 -1.181 14.061 1.00 89.50 109 GLY A C 1
ATOM 867 O O . GLY A 1 109 ? 2.859 -0.308 13.195 1.00 89.50 109 GLY A O 1
ATOM 868 N N . LYS A 1 110 ? 2.972 -2.475 13.797 1.00 89.75 110 LYS A N 1
ATOM 869 C CA . LYS A 1 110 ? 3.198 -3.016 12.457 1.00 89.75 110 LYS A CA 1
ATOM 870 C C . LYS A 1 110 ? 2.141 -4.068 12.163 1.00 89.75 110 LYS A C 1
ATOM 872 O O . LYS A 1 110 ? 1.962 -4.996 12.942 1.00 89.75 110 LYS A O 1
ATOM 877 N N . THR A 1 111 ? 1.484 -3.941 11.016 1.00 91.38 111 THR A N 1
ATOM 878 C CA . THR A 1 111 ? 0.580 -4.968 10.490 1.00 91.38 111 THR A CA 1
ATOM 879 C C . THR A 1 111 ? 1.230 -5.619 9.279 1.00 91.38 111 THR A C 1
ATOM 881 O O . THR A 1 111 ? 1.944 -4.963 8.517 1.00 91.38 111 THR A O 1
ATOM 884 N N . VAL A 1 112 ? 1.047 -6.929 9.131 1.00 91.38 112 VAL A N 1
ATOM 885 C CA . VAL A 1 112 ? 1.639 -7.708 8.041 1.00 91.38 112 VAL A CA 1
ATOM 886 C C . VAL A 1 112 ? 0.518 -8.422 7.309 1.00 91.38 112 VAL A C 1
ATOM 888 O O . VAL A 1 112 ? -0.216 -9.203 7.904 1.00 91.38 112 VAL A O 1
ATOM 891 N N . TRP A 1 113 ? 0.408 -8.149 6.012 1.00 91.00 113 TRP A N 1
ATOM 892 C CA . TRP A 1 113 ? -0.608 -8.719 5.136 1.00 91.00 113 TRP A CA 1
ATOM 893 C C . TRP A 1 113 ? 0.093 -9.574 4.096 1.00 91.00 113 TRP A C 1
ATOM 895 O O . TRP A 1 113 ? 0.945 -9.076 3.360 1.00 91.00 113 TRP A O 1
ATOM 905 N N . ARG A 1 114 ? -0.238 -10.863 4.051 1.00 91.38 114 ARG A N 1
ATOM 906 C CA . ARG A 1 114 ? 0.378 -11.815 3.130 1.00 91.38 114 ARG A CA 1
ATOM 907 C C . ARG A 1 114 ? -0.708 -12.556 2.368 1.00 91.38 114 ARG A C 1
ATOM 909 O O . ARG A 1 114 ? -1.602 -13.135 2.970 1.00 91.38 114 ARG A O 1
ATOM 916 N N . ASN A 1 115 ? -0.603 -12.532 1.048 1.00 90.88 115 ASN A N 1
ATOM 917 C CA . ASN A 1 115 ? -1.427 -13.318 0.142 1.00 90.88 115 ASN A CA 1
ATOM 918 C C . ASN A 1 115 ? -0.733 -14.676 -0.129 1.00 90.88 115 ASN A C 1
ATOM 920 O O . ASN A 1 115 ? 0.484 -14.774 0.072 1.00 90.88 115 ASN A O 1
ATOM 924 N N . PRO A 1 116 ? -1.423 -15.713 -0.646 1.00 88.94 116 PRO A N 1
ATOM 925 C CA . PRO A 1 116 ? -0.788 -17.000 -0.957 1.00 88.94 116 PRO A CA 1
ATOM 926 C C . PRO A 1 116 ? 0.426 -16.876 -1.892 1.00 8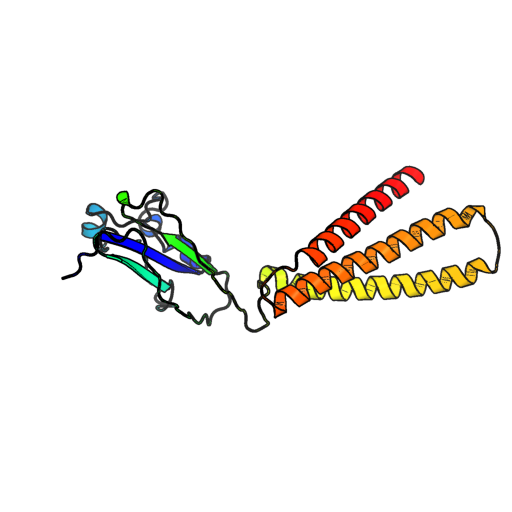8.94 116 PRO A C 1
ATOM 928 O O . PRO A 1 116 ? 1.422 -17.570 -1.717 1.00 88.94 116 PRO A O 1
ATOM 931 N N . ASN A 1 117 ? 0.379 -15.923 -2.829 1.00 85.94 117 ASN A N 1
ATOM 932 C CA . ASN A 1 117 ? 1.432 -15.687 -3.825 1.00 85.94 117 ASN A CA 1
ATOM 933 C C . ASN A 1 117 ? 2.535 -14.706 -3.365 1.00 85.94 117 ASN A C 1
ATOM 935 O O . ASN A 1 117 ? 3.419 -14.372 -4.156 1.00 85.94 117 ASN A O 1
ATOM 939 N N . GLY A 1 118 ? 2.485 -14.227 -2.115 1.00 91.25 118 GLY A N 1
ATOM 940 C CA . GLY A 1 118 ? 3.459 -13.298 -1.532 1.00 91.25 118 GLY A CA 1
ATOM 941 C C . GLY A 1 118 ? 2.824 -12.056 -0.901 1.00 91.25 118 GLY A C 1
ATOM 942 O O . GLY A 1 118 ? 1.632 -12.023 -0.603 1.00 91.25 118 GLY A O 1
ATOM 943 N N . TYR A 1 119 ? 3.632 -11.031 -0.642 1.00 92.19 119 TYR A N 1
ATOM 944 C CA . TYR A 1 119 ? 3.204 -9.815 0.062 1.00 92.19 119 TYR A CA 1
ATOM 945 C C . TYR A 1 119 ? 2.569 -8.757 -0.847 1.00 92.19 119 TYR A C 1
ATOM 947 O O . TYR A 1 119 ? 2.093 -7.730 -0.357 1.00 92.19 119 TYR A O 1
ATOM 955 N N . LEU A 1 120 ? 2.556 -8.969 -2.168 1.00 91.06 120 LEU A N 1
ATOM 956 C CA . LEU A 1 120 ? 2.001 -7.979 -3.082 1.00 91.06 120 LEU A CA 1
ATOM 957 C C . LEU A 1 120 ? 0.471 -7.897 -2.933 1.00 91.06 120 LEU A C 1
ATOM 959 O O . LEU A 1 120 ? -0.208 -8.928 -3.001 1.00 91.06 120 LEU A O 1
ATOM 963 N N . PRO A 1 121 ? -0.104 -6.687 -2.790 1.00 89.25 121 PRO A N 1
ATOM 964 C CA . PRO A 1 121 ? -1.551 -6.527 -2.765 1.00 89.25 121 PRO A CA 1
ATOM 965 C C . PRO A 1 121 ? -2.191 -7.095 -4.033 1.00 89.25 121 PRO A C 1
ATOM 967 O O . PRO A 1 121 ? -1.688 -6.872 -5.136 1.00 89.25 121 PRO A O 1
ATOM 970 N N . GLY A 1 122 ? -3.350 -7.748 -3.905 1.00 86.88 122 GLY A N 1
ATOM 971 C CA . GLY A 1 122 ? -4.038 -8.372 -5.045 1.00 86.88 122 GLY A CA 1
ATOM 972 C C . GLY A 1 122 ? -4.305 -7.411 -6.213 1.00 86.88 122 GLY A C 1
ATOM 973 O O . GLY A 1 122 ? -4.175 -7.795 -7.370 1.00 86.88 122 GLY A O 1
ATOM 974 N N . LYS A 1 123 ? -4.571 -6.127 -5.930 1.00 87.00 123 LYS A N 1
ATOM 975 C CA . LYS A 1 123 ? -4.739 -5.081 -6.959 1.00 87.00 123 LYS A CA 1
ATOM 976 C C . LYS A 1 123 ? -3.460 -4.760 -7.744 1.00 87.00 123 LYS A C 1
ATOM 978 O O . LYS A 1 123 ? -3.550 -4.263 -8.860 1.00 87.00 123 LYS A O 1
ATOM 983 N N . MET A 1 124 ? -2.287 -5.007 -7.164 1.00 89.81 124 MET A N 1
ATOM 984 C CA . MET A 1 124 ? -0.980 -4.733 -7.776 1.00 89.81 124 MET A CA 1
ATOM 985 C C . MET A 1 124 ? -0.334 -5.981 -8.388 1.00 89.81 124 MET A C 1
ATOM 987 O O . MET A 1 124 ? 0.530 -5.847 -9.248 1.00 89.81 124 MET A O 1
ATOM 991 N N . ALA A 1 125 ? -0.775 -7.183 -8.005 1.00 89.94 125 ALA A N 1
ATOM 992 C CA . ALA A 1 125 ? -0.323 -8.455 -8.574 1.00 89.94 125 ALA A CA 1
ATOM 993 C C . ALA A 1 125 ? -0.237 -8.480 -10.118 1.00 89.94 125 ALA A C 1
ATOM 995 O O . ALA A 1 125 ? 0.829 -8.830 -10.628 1.00 89.94 125 ALA A O 1
ATOM 996 N N . PRO A 1 126 ? -1.270 -8.066 -10.884 1.00 91.81 126 PRO A N 1
ATOM 997 C CA . PRO A 1 126 ? -1.198 -8.101 -12.348 1.00 91.81 126 PRO A CA 1
ATOM 998 C C . PRO A 1 126 ? -0.246 -7.054 -12.945 1.00 91.81 126 PRO A C 1
ATOM 1000 O O . PRO A 1 126 ? 0.183 -7.194 -14.087 1.00 91.81 126 PRO A O 1
ATOM 1003 N N . LEU A 1 127 ? 0.111 -6.001 -12.200 1.00 91.06 127 LEU A N 1
ATOM 1004 C CA . LEU A 1 127 ? 1.065 -5.003 -12.687 1.00 91.06 127 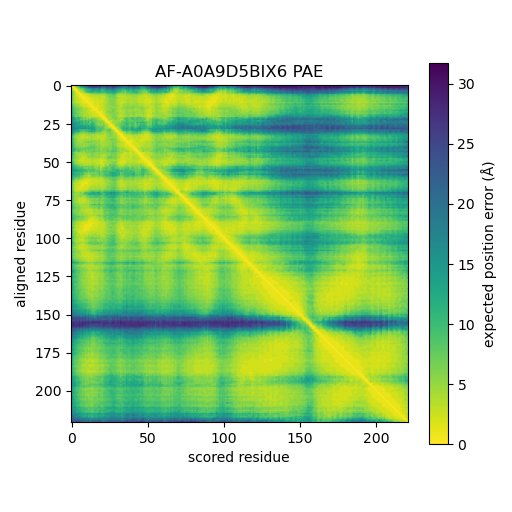LEU A CA 1
ATOM 1005 C C . LEU A 1 127 ? 2.466 -5.606 -12.795 1.00 91.06 127 LEU A C 1
ATOM 1007 O O . LEU A 1 127 ? 3.163 -5.347 -13.768 1.00 91.06 127 LEU A O 1
ATOM 1011 N N . MET A 1 128 ? 2.862 -6.456 -11.843 1.00 92.25 128 MET A N 1
ATOM 1012 C CA . MET A 1 128 ? 4.169 -7.115 -11.869 1.00 92.25 128 MET A CA 1
ATOM 1013 C C . MET A 1 128 ? 4.370 -7.928 -13.156 1.00 92.25 128 MET A C 1
ATOM 1015 O O . MET A 1 128 ? 5.402 -7.796 -13.814 1.00 92.25 128 MET A O 1
ATOM 1019 N N . THR A 1 129 ? 3.377 -8.732 -13.549 1.00 92.69 129 THR A N 1
ATOM 1020 C CA . THR A 1 129 ? 3.442 -9.521 -14.788 1.00 92.69 129 THR A CA 1
ATOM 1021 C C . THR A 1 129 ? 3.428 -8.625 -16.021 1.00 92.69 129 THR A C 1
ATOM 1023 O O . THR A 1 129 ? 4.232 -8.841 -16.925 1.00 92.69 129 THR A O 1
ATOM 1026 N N . LEU A 1 130 ? 2.595 -7.579 -16.039 1.00 94.56 130 LEU A N 1
ATOM 1027 C CA . LEU A 1 130 ? 2.564 -6.595 -17.123 1.00 94.56 130 LEU A CA 1
ATOM 1028 C C . LEU A 1 130 ? 3.935 -5.938 -17.341 1.00 94.56 130 LEU A C 1
ATOM 1030 O O . LEU A 1 130 ? 4.423 -5.920 -18.468 1.00 94.56 130 LEU A O 1
ATOM 1034 N N . TYR A 1 131 ? 4.579 -5.436 -16.283 1.00 93.62 131 TYR A N 1
ATOM 1035 C CA . TYR A 1 131 ? 5.910 -4.824 -16.383 1.00 93.62 131 TYR A CA 1
ATOM 1036 C C . TYR A 1 131 ? 6.974 -5.824 -16.851 1.00 93.62 131 TYR A C 1
ATOM 1038 O O . TYR A 1 131 ? 7.844 -5.456 -17.640 1.00 93.62 131 TYR A O 1
ATOM 1046 N N . GLY A 1 132 ? 6.867 -7.094 -16.447 1.00 93.81 132 GLY A N 1
ATOM 1047 C CA . GLY A 1 132 ? 7.720 -8.168 -16.960 1.00 93.81 132 GLY A CA 1
ATOM 1048 C C . GLY A 1 132 ? 7.558 -8.385 -18.470 1.00 93.81 132 GLY A C 1
ATOM 1049 O O . GLY A 1 132 ? 8.544 -8.361 -19.208 1.00 93.81 132 GLY A O 1
ATOM 1050 N N . PHE A 1 133 ? 6.319 -8.518 -18.957 1.00 95.88 133 PHE A N 1
ATOM 1051 C CA . PHE A 1 133 ? 6.039 -8.654 -20.394 1.00 95.88 133 PHE A CA 1
ATOM 1052 C C . PHE A 1 133 ? 6.483 -7.427 -21.194 1.00 95.88 133 PHE A C 1
ATOM 1054 O O . PHE A 1 133 ? 7.098 -7.567 -22.251 1.00 95.88 133 PHE A O 1
ATOM 1061 N N . MET A 1 134 ? 6.222 -6.223 -20.682 1.00 93.81 134 MET A N 1
ATOM 1062 C CA . MET A 1 134 ? 6.639 -4.977 -21.324 1.00 93.81 134 MET A CA 1
ATOM 1063 C C . MET A 1 134 ? 8.163 -4.853 -21.383 1.00 93.81 134 MET A C 1
ATOM 1065 O O . MET A 1 134 ? 8.694 -4.425 -22.405 1.00 93.81 134 MET A O 1
ATOM 1069 N N . SER A 1 135 ? 8.881 -5.261 -20.333 1.00 93.88 135 SER A N 1
ATOM 1070 C CA . SER A 1 135 ? 10.347 -5.289 -20.334 1.00 93.88 135 SER A CA 1
ATOM 1071 C C . SER A 1 135 ? 10.888 -6.198 -21.443 1.00 93.88 135 SER A C 1
ATOM 1073 O O . SER A 1 135 ? 11.763 -5.780 -22.201 1.00 93.88 135 SER A O 1
ATOM 1075 N N . LEU A 1 136 ? 10.303 -7.389 -21.619 1.00 94.56 136 LEU A N 1
ATOM 1076 C CA . LEU A 1 136 ? 10.667 -8.306 -22.702 1.00 94.56 136 LEU A CA 1
ATOM 1077 C C . LEU A 1 136 ? 10.338 -7.727 -24.087 1.00 94.56 136 LEU A C 1
ATOM 1079 O O . LEU A 1 136 ? 11.154 -7.823 -25.002 1.00 94.56 136 LEU A O 1
ATOM 1083 N N . ALA A 1 137 ? 9.187 -7.070 -24.242 1.00 95.81 137 ALA A N 1
ATOM 1084 C CA . ALA A 1 137 ? 8.828 -6.393 -25.487 1.00 95.81 137 ALA A CA 1
ATOM 1085 C C . ALA A 1 137 ? 9.825 -5.272 -25.843 1.00 95.81 137 ALA A C 1
ATOM 1087 O O . ALA A 1 137 ? 10.259 -5.180 -26.991 1.00 95.81 137 ALA A O 1
ATOM 1088 N N . TYR A 1 138 ? 10.247 -4.464 -24.863 1.00 92.69 138 TYR A N 1
ATOM 1089 C CA . TYR A 1 138 ? 11.287 -3.444 -25.049 1.00 92.69 138 TYR A CA 1
ATOM 1090 C C . TYR A 1 138 ? 12.658 -4.049 -25.365 1.00 92.69 138 TYR A C 1
ATOM 1092 O O . TYR A 1 138 ? 13.404 -3.472 -26.153 1.00 92.69 138 TYR A O 1
ATOM 1100 N N . LEU A 1 139 ? 12.984 -5.211 -24.795 1.00 93.44 139 LEU A N 1
ATOM 1101 C CA . LEU A 1 139 ? 14.203 -5.953 -25.113 1.00 93.44 139 LEU A CA 1
ATOM 1102 C C . LEU A 1 139 ? 14.204 -6.400 -26.577 1.00 93.44 139 LEU A C 1
ATOM 1104 O O . LEU A 1 139 ? 15.161 -6.118 -27.297 1.00 93.44 139 LEU A O 1
ATOM 1108 N N . LEU A 1 140 ? 13.117 -7.016 -27.047 1.00 95.25 140 LEU A N 1
ATOM 1109 C CA . LEU A 1 140 ? 12.979 -7.419 -28.450 1.00 95.25 140 LEU A CA 1
ATOM 1110 C C . LEU A 1 140 ? 13.021 -6.215 -29.396 1.00 95.25 140 LEU A C 1
ATOM 1112 O O . LEU A 1 140 ? 13.734 -6.248 -30.398 1.00 95.25 140 LEU A O 1
ATOM 1116 N N . LEU A 1 141 ? 12.311 -5.135 -29.060 1.00 93.81 141 LEU A N 1
ATOM 1117 C CA . LEU A 1 141 ? 12.336 -3.894 -29.832 1.00 93.81 141 LEU A CA 1
ATOM 1118 C C . LEU A 1 141 ? 13.755 -3.313 -29.906 1.00 93.81 141 LEU A C 1
ATOM 1120 O O . LEU A 1 141 ? 14.201 -2.928 -30.983 1.00 93.81 141 LEU A O 1
ATOM 1124 N N . GLY A 1 142 ? 14.475 -3.290 -28.781 1.00 92.00 142 GLY A N 1
ATOM 1125 C CA . GLY A 1 142 ? 15.856 -2.823 -28.702 1.00 92.00 142 GLY A CA 1
ATOM 1126 C C . GLY A 1 142 ? 16.820 -3.669 -29.527 1.00 92.00 142 GLY A C 1
ATOM 1127 O O . GLY A 1 142 ? 17.650 -3.108 -30.235 1.00 92.00 142 GLY A O 1
ATOM 1128 N N . LEU A 1 143 ? 16.679 -4.997 -29.507 1.00 92.44 143 LEU A N 1
ATOM 1129 C CA . LEU A 1 143 ? 17.484 -5.898 -30.336 1.00 92.44 143 LEU A CA 1
ATOM 1130 C C . LEU A 1 143 ? 17.226 -5.678 -31.829 1.00 92.44 143 LEU A C 1
ATOM 1132 O O . LEU A 1 143 ? 18.172 -5.498 -32.594 1.00 92.44 143 LEU A O 1
ATOM 1136 N N . LEU A 1 144 ? 15.957 -5.651 -32.248 1.00 92.25 144 LEU A N 1
ATOM 1137 C CA . LEU A 1 144 ? 15.590 -5.406 -33.644 1.00 92.25 144 LEU A CA 1
ATOM 1138 C C . LEU A 1 144 ? 16.091 -4.036 -34.116 1.00 92.25 144 LEU A C 1
ATOM 1140 O O . LEU A 1 144 ? 16.645 -3.925 -35.210 1.00 92.25 144 LEU A O 1
ATOM 1144 N N . TRP A 1 145 ? 15.945 -3.010 -33.278 1.00 89.38 145 TRP A N 1
ATOM 1145 C CA . TRP A 1 145 ? 16.441 -1.666 -33.554 1.00 89.38 145 TRP A CA 1
ATOM 1146 C C . TRP A 1 145 ? 17.967 -1.628 -33.671 1.00 89.38 145 TRP A C 1
ATOM 1148 O O . TRP A 1 145 ? 18.494 -1.064 -34.625 1.00 89.38 145 TRP A O 1
ATOM 1158 N N . PHE A 1 146 ? 18.683 -2.273 -32.749 1.00 86.62 146 PHE A N 1
ATOM 1159 C CA . PHE A 1 146 ? 20.144 -2.333 -32.756 1.00 86.62 146 PHE A CA 1
ATOM 1160 C C . PHE A 1 146 ? 20.688 -3.040 -34.003 1.00 86.62 146 PHE A C 1
ATOM 1162 O O . PHE A 1 146 ? 21.625 -2.549 -34.629 1.00 86.62 146 PHE A O 1
ATOM 1169 N N . LEU A 1 147 ? 20.062 -4.143 -34.429 1.00 87.00 147 LEU A N 1
ATOM 1170 C CA . LEU A 1 147 ? 20.427 -4.830 -35.672 1.00 87.00 147 LEU A CA 1
ATOM 1171 C C . LEU A 1 147 ? 20.250 -3.924 -36.897 1.00 87.00 147 LEU A C 1
ATOM 1173 O O . LEU A 1 147 ? 21.132 -3.873 -37.753 1.00 87.00 147 LEU A O 1
ATOM 1177 N N . ARG A 1 148 ? 19.142 -3.175 -36.969 1.00 83.56 148 ARG A N 1
ATOM 1178 C CA . ARG A 1 148 ? 18.916 -2.192 -38.041 1.00 83.56 148 ARG A CA 1
ATOM 1179 C C . ARG A 1 148 ? 19.943 -1.066 -37.993 1.00 83.56 148 ARG A C 1
ATOM 1181 O O . ARG A 1 148 ? 20.517 -0.726 -39.021 1.00 83.56 148 ARG A O 1
ATOM 1188 N N . PHE A 1 149 ? 20.224 -0.535 -36.809 1.00 80.06 149 PHE A N 1
ATOM 1189 C CA . PHE A 1 149 ? 21.211 0.521 -36.609 1.00 80.06 149 PHE A CA 1
ATOM 1190 C C . PHE A 1 149 ? 22.607 0.108 -37.098 1.00 80.06 149 PHE A C 1
ATOM 1192 O O . PHE A 1 149 ? 23.245 0.871 -37.819 1.00 80.06 149 PHE A O 1
ATOM 1199 N N . LEU A 1 150 ? 23.051 -1.119 -36.796 1.00 80.25 150 LEU A N 1
ATOM 1200 C CA . LEU A 1 150 ? 24.329 -1.654 -37.280 1.00 80.25 150 LEU A CA 1
ATOM 1201 C C . LEU A 1 150 ? 24.374 -1.844 -38.804 1.00 80.25 150 LEU A C 1
ATOM 1203 O O . LEU A 1 150 ? 25.424 -1.634 -39.409 1.00 80.25 150 LEU A O 1
ATOM 1207 N N . GLN A 1 151 ? 23.258 -2.237 -39.428 1.00 77.19 151 GLN A N 1
ATOM 1208 C CA . GLN A 1 151 ? 23.165 -2.370 -40.888 1.00 77.19 151 GLN A CA 1
ATOM 1209 C C . GLN A 1 151 ? 23.330 -1.009 -41.581 1.00 77.19 151 GLN A C 1
ATOM 1211 O O . GLN A 1 151 ? 24.144 -0.887 -42.492 1.00 77.19 151 GLN A O 1
ATOM 1216 N N . PHE A 1 152 ? 22.625 0.022 -41.105 1.00 69.50 152 PHE A N 1
ATOM 1217 C CA . PHE A 1 152 ? 22.675 1.369 -41.686 1.00 69.50 152 PHE A CA 1
ATOM 1218 C C . PHE A 1 152 ? 23.954 2.149 -41.340 1.00 69.50 152 PHE A C 1
ATOM 1220 O O . PHE A 1 152 ? 24.370 3.006 -42.115 1.00 69.50 152 PHE A O 1
ATOM 1227 N N . TRP A 1 153 ? 24.645 1.817 -40.241 1.00 64.69 153 TRP A N 1
ATOM 1228 C CA . TRP A 1 153 ? 25.959 2.395 -39.906 1.00 64.69 153 TRP A CA 1
ATOM 1229 C C . TRP A 1 153 ? 27.019 2.187 -40.989 1.00 64.69 153 TRP A C 1
ATOM 1231 O O . TRP A 1 153 ? 27.971 2.959 -41.084 1.00 64.69 153 TRP A O 1
ATOM 1241 N N . LYS A 1 154 ? 26.860 1.147 -41.810 1.00 63.41 154 LYS A N 1
ATOM 1242 C CA . LYS A 1 154 ? 27.810 0.798 -42.864 1.00 63.41 154 LYS A CA 1
ATOM 1243 C C . LYS A 1 154 ? 27.638 1.635 -44.141 1.00 63.41 154 LYS A C 1
ATOM 1245 O O . LYS A 1 154 ? 28.550 1.636 -44.961 1.00 63.41 154 LYS A O 1
ATOM 1250 N N . GLU A 1 155 ? 26.514 2.345 -44.306 1.00 60.34 155 GLU A N 1
ATOM 1251 C CA . GLU A 1 155 ? 26.053 2.865 -45.608 1.00 60.34 155 GLU A CA 1
ATOM 1252 C C . GLU A 1 155 ? 25.824 4.396 -45.689 1.00 60.34 155 GLU A C 1
ATOM 1254 O O . GLU A 1 155 ? 25.320 4.861 -46.706 1.00 60.34 155 GLU A O 1
ATOM 1259 N N . LYS A 1 156 ? 26.339 5.185 -44.718 1.00 56.09 156 LYS A N 1
ATOM 1260 C CA . LYS A 1 156 ? 26.579 6.663 -44.760 1.00 56.09 156 LYS A CA 1
ATOM 1261 C C . LYS A 1 156 ? 25.525 7.610 -44.119 1.00 56.09 156 LYS A C 1
ATOM 1263 O O . LYS A 1 156 ? 24.379 7.262 -43.871 1.00 56.09 156 LYS A O 1
ATOM 1268 N N . ASP A 1 157 ? 26.021 8.839 -43.910 1.00 52.12 157 ASP A N 1
ATOM 1269 C CA . ASP A 1 157 ? 25.464 10.152 -43.513 1.00 52.12 157 ASP A CA 1
ATOM 1270 C C . ASP A 1 157 ? 25.261 10.520 -42.023 1.00 52.12 157 ASP A C 1
ATOM 1272 O O . ASP A 1 157 ? 24.304 10.157 -41.345 1.00 52.12 157 ASP A O 1
ATOM 1276 N N . ILE A 1 158 ? 26.174 11.394 -41.564 1.00 55.59 158 ILE A N 1
ATOM 1277 C CA . ILE A 1 158 ? 26.359 11.953 -40.210 1.00 55.59 158 ILE A CA 1
ATOM 1278 C C . ILE A 1 158 ? 25.142 12.766 -39.720 1.00 55.59 158 ILE A C 1
ATOM 1280 O O . ILE A 1 158 ? 24.894 12.843 -38.518 1.00 55.59 158 ILE A O 1
ATOM 1284 N N . ILE A 1 159 ? 24.343 13.342 -40.625 1.00 53.16 159 ILE A N 1
ATOM 1285 C CA . ILE A 1 159 ? 23.214 14.226 -40.272 1.00 53.16 159 ILE A CA 1
ATOM 1286 C C . ILE A 1 159 ? 22.022 13.432 -39.707 1.00 53.16 159 ILE A C 1
ATOM 1288 O O . ILE A 1 159 ? 21.384 13.873 -38.752 1.00 53.16 159 ILE A O 1
ATOM 1292 N N . HIS A 1 160 ? 21.757 12.222 -40.209 1.00 57.91 160 HIS A N 1
ATOM 1293 C CA . HIS A 1 160 ? 20.674 11.375 -39.693 1.00 57.91 160 HIS A CA 1
ATOM 1294 C C . HIS A 1 160 ? 21.047 10.634 -38.397 1.00 57.91 160 HIS A C 1
ATOM 1296 O O . HIS A 1 160 ? 20.166 10.096 -37.720 1.00 57.91 160 HIS A O 1
ATOM 1302 N N . VAL A 1 161 ? 22.324 10.635 -37.998 1.00 65.25 161 VAL A N 1
ATOM 1303 C CA . VAL A 1 161 ? 22.825 9.924 -36.807 1.00 65.25 161 VAL A CA 1
ATOM 1304 C C . VAL A 1 161 ? 22.227 10.478 -35.508 1.00 65.25 161 VAL A C 1
ATOM 1306 O O . VAL A 1 161 ? 21.901 9.700 -34.609 1.00 65.25 161 VAL A O 1
ATOM 1309 N N . HIS A 1 162 ? 22.006 11.795 -35.416 1.00 69.62 162 HIS A N 1
ATOM 1310 C CA . HIS A 1 162 ? 21.455 12.423 -34.208 1.00 69.62 162 HIS A CA 1
ATOM 1311 C C . HIS A 1 162 ? 20.055 11.898 -33.851 1.00 69.62 162 HIS A C 1
ATOM 1313 O O . HIS A 1 162 ? 19.796 11.565 -32.693 1.00 69.62 162 HIS A O 1
ATOM 1319 N N . LEU A 1 163 ? 19.168 11.743 -34.838 1.00 73.56 163 LEU A N 1
ATOM 1320 C CA . LEU A 1 163 ? 17.816 11.220 -34.613 1.00 73.56 163 LEU A CA 1
ATOM 1321 C C . LEU A 1 163 ? 17.850 9.757 -34.142 1.00 73.56 163 LEU A C 1
ATOM 1323 O O . LEU A 1 163 ? 17.149 9.387 -33.200 1.00 73.56 163 LEU A O 1
ATOM 1327 N N . HIS A 1 164 ? 18.713 8.933 -34.742 1.00 78.62 164 HIS A N 1
ATOM 1328 C CA . HIS A 1 164 ? 18.865 7.530 -34.354 1.00 78.62 164 HIS A CA 1
ATOM 1329 C C . HIS A 1 164 ? 19.401 7.378 -32.923 1.00 78.62 164 HIS A C 1
ATOM 1331 O O . HIS A 1 164 ? 18.954 6.485 -32.199 1.00 78.62 164 HIS A O 1
ATOM 1337 N N . TYR A 1 165 ? 20.300 8.264 -32.478 1.00 80.56 165 TYR A N 1
ATOM 1338 C CA . TYR A 1 165 ? 20.784 8.284 -31.094 1.00 80.56 165 TYR A CA 1
ATOM 1339 C C . TYR A 1 165 ? 19.659 8.587 -30.100 1.00 80.56 165 TYR A C 1
ATOM 1341 O O . TYR A 1 165 ? 19.509 7.887 -29.099 1.00 80.56 165 TYR A O 1
ATOM 1349 N N . HIS A 1 166 ? 18.811 9.572 -30.403 1.00 82.00 166 HIS A N 1
ATOM 1350 C CA . HIS A 1 166 ? 17.662 9.898 -29.562 1.00 82.00 166 HIS A CA 1
ATOM 1351 C C . HIS A 1 166 ? 16.639 8.760 -29.484 1.00 82.00 166 HIS A C 1
ATOM 1353 O O . HIS A 1 166 ? 16.171 8.442 -28.391 1.00 82.00 166 HIS A O 1
ATOM 1359 N N . ILE A 1 167 ? 16.334 8.100 -30.605 1.00 83.62 167 ILE A N 1
ATOM 1360 C CA . ILE A 1 167 ? 15.429 6.939 -30.617 1.00 83.62 167 ILE A CA 1
ATOM 1361 C C . ILE A 1 167 ? 16.018 5.796 -29.779 1.00 83.62 167 ILE A C 1
ATOM 1363 O O . ILE A 1 167 ? 15.327 5.221 -28.937 1.00 83.62 167 ILE A O 1
ATOM 1367 N N . THR A 1 168 ? 17.313 5.519 -29.940 1.00 86.56 168 THR A N 1
ATOM 1368 C CA . THR A 1 168 ? 18.023 4.485 -29.169 1.00 86.56 168 THR A CA 1
ATOM 1369 C C . THR A 1 168 ? 18.007 4.801 -27.672 1.00 86.56 168 THR A C 1
ATOM 1371 O O . THR A 1 168 ? 17.719 3.923 -26.860 1.00 86.56 168 THR A O 1
ATOM 1374 N N . ALA A 1 169 ? 18.234 6.064 -27.299 1.00 88.12 169 ALA A N 1
ATOM 1375 C CA . ALA A 1 169 ? 18.163 6.522 -25.916 1.00 88.12 169 ALA A CA 1
ATOM 1376 C C . ALA A 1 169 ? 16.757 6.340 -25.321 1.00 88.12 169 ALA A C 1
ATOM 1378 O O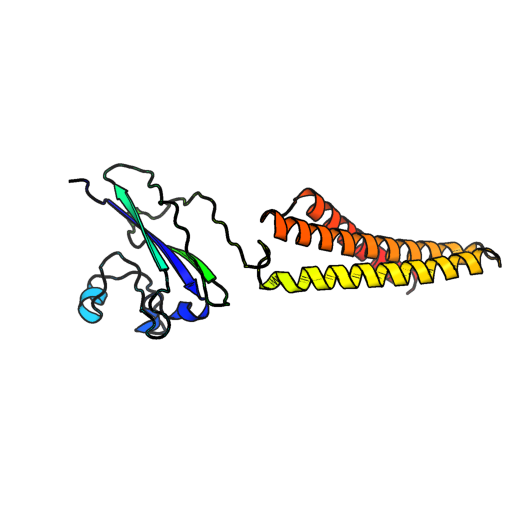 . ALA A 1 169 ? 16.630 5.854 -24.200 1.00 88.12 169 ALA A O 1
ATOM 1379 N N . VAL A 1 170 ? 15.691 6.658 -26.065 1.00 88.62 170 VAL A N 1
ATOM 1380 C CA . VAL A 1 170 ? 14.307 6.458 -25.597 1.00 88.62 170 VAL A CA 1
ATOM 1381 C C . VAL A 1 170 ? 13.986 4.975 -25.400 1.00 88.62 170 VAL A C 1
ATOM 1383 O O . VAL A 1 170 ? 13.358 4.623 -24.399 1.00 88.62 170 VAL A O 1
ATOM 1386 N N . ILE A 1 171 ? 14.434 4.099 -26.306 1.00 90.25 171 ILE A N 1
ATOM 1387 C CA . ILE A 1 171 ? 14.243 2.645 -26.177 1.00 90.25 171 ILE A CA 1
ATOM 1388 C C . ILE A 1 171 ? 14.999 2.108 -24.955 1.00 90.25 171 ILE A C 1
ATOM 1390 O O . ILE A 1 171 ? 14.416 1.375 -24.155 1.00 90.25 171 ILE A O 1
ATOM 1394 N N . ALA A 1 172 ? 16.259 2.510 -24.765 1.00 90.62 172 ALA A N 1
ATOM 1395 C CA . ALA A 1 172 ? 17.068 2.104 -23.617 1.00 90.62 172 ALA A CA 1
ATOM 1396 C C . ALA A 1 172 ? 16.462 2.582 -22.287 1.00 90.62 172 ALA A C 1
ATOM 1398 O O . ALA A 1 172 ? 16.331 1.803 -21.345 1.00 90.62 172 ALA A O 1
ATOM 1399 N N . LEU A 1 173 ? 16.010 3.839 -22.221 1.00 91.56 173 LEU A N 1
ATOM 1400 C CA . LEU A 1 173 ? 15.321 4.377 -21.046 1.00 91.56 173 LEU A CA 1
ATOM 1401 C C . LEU A 1 173 ? 14.005 3.643 -20.763 1.00 91.56 173 LEU A C 1
ATOM 1403 O O . LEU A 1 173 ? 13.703 3.380 -19.602 1.00 91.56 173 LEU A O 1
ATOM 1407 N N . GLY A 1 174 ? 13.248 3.281 -21.804 1.00 91.56 174 GLY A N 1
ATOM 1408 C CA . GLY A 1 174 ? 12.037 2.467 -21.678 1.00 91.56 174 GLY A CA 1
ATOM 1409 C C . GLY A 1 174 ? 12.319 1.070 -21.125 1.00 91.56 174 GLY A C 1
ATOM 1410 O O . GLY A 1 174 ? 11.615 0.618 -20.225 1.00 91.56 174 GLY A O 1
ATOM 1411 N N . MET A 1 175 ? 13.385 0.416 -21.594 1.00 92.81 175 MET A N 1
ATOM 1412 C CA . MET A 1 175 ? 13.826 -0.877 -21.066 1.00 92.81 175 MET A CA 1
ATOM 1413 C C . MET A 1 175 ? 14.201 -0.783 -19.581 1.00 92.81 175 MET A C 1
ATOM 1415 O O . MET A 1 175 ? 13.713 -1.582 -18.779 1.00 92.81 175 MET A O 1
ATOM 1419 N N . CYS A 1 176 ? 15.016 0.211 -19.210 1.00 92.81 176 CYS A N 1
ATOM 1420 C CA . CYS A 1 176 ? 15.422 0.443 -17.824 1.00 92.81 176 CYS A CA 1
ATOM 1421 C C . CYS A 1 176 ? 14.222 0.736 -16.916 1.00 92.81 176 CYS A C 1
ATOM 1423 O O . CYS A 1 176 ? 14.126 0.163 -15.835 1.00 92.81 176 CYS A O 1
ATOM 1425 N N . GLU A 1 177 ? 13.283 1.581 -17.352 1.00 93.88 177 GLU A N 1
ATOM 1426 C CA . GLU A 1 177 ? 12.062 1.883 -16.599 1.00 93.88 177 GLU A CA 1
ATOM 1427 C C . GLU A 1 177 ? 11.239 0.618 -16.324 1.00 93.88 177 GLU A C 1
ATOM 1429 O O . GLU A 1 177 ? 10.905 0.349 -15.170 1.00 93.88 177 GLU A O 1
ATOM 1434 N N . MET A 1 178 ? 10.942 -0.180 -17.357 1.00 94.06 178 MET A N 1
ATOM 1435 C CA . MET A 1 178 ? 10.131 -1.395 -17.198 1.00 94.06 178 MET A CA 1
ATOM 1436 C C . MET A 1 178 ? 10.824 -2.426 -16.301 1.00 94.06 178 MET A C 1
ATOM 1438 O O . MET A 1 178 ? 10.170 -3.044 -15.461 1.00 94.06 178 MET A O 1
ATOM 1442 N N . ALA A 1 179 ? 12.146 -2.578 -16.433 1.00 93.94 179 ALA A N 1
ATOM 1443 C CA . ALA A 1 179 ? 12.931 -3.469 -15.584 1.00 93.94 179 ALA A CA 1
ATOM 1444 C C . ALA A 1 179 ? 12.939 -3.008 -14.118 1.00 93.94 179 ALA A C 1
ATOM 1446 O O . ALA A 1 179 ? 12.706 -3.816 -13.222 1.00 93.94 179 ALA A O 1
ATOM 1447 N N . LEU A 1 180 ? 13.154 -1.714 -13.856 1.00 94.38 180 LEU A N 1
ATOM 1448 C CA . LEU A 1 180 ? 13.164 -1.164 -12.497 1.00 94.38 180 LEU A CA 1
ATOM 1449 C C . LEU A 1 180 ? 11.798 -1.305 -11.817 1.00 94.38 180 LEU A C 1
ATOM 1451 O O . LEU A 1 180 ? 11.743 -1.727 -10.663 1.00 94.38 180 LEU A O 1
ATOM 1455 N N . TRP A 1 181 ? 10.702 -1.039 -12.536 1.00 94.56 181 TRP A N 1
ATOM 1456 C CA . TRP A 1 181 ? 9.352 -1.288 -12.024 1.00 94.56 181 TRP A CA 1
ATOM 1457 C C . TRP A 1 181 ? 9.124 -2.771 -11.721 1.00 94.56 181 TRP A C 1
ATOM 1459 O O . TRP A 1 181 ? 8.626 -3.099 -10.645 1.00 94.56 181 TRP A O 1
ATOM 1469 N N . TYR A 1 182 ? 9.528 -3.678 -12.617 1.00 94.50 182 TYR A N 1
ATOM 1470 C CA . TYR A 1 182 ? 9.444 -5.118 -12.364 1.00 94.50 182 TYR A CA 1
ATOM 1471 C C . TYR A 1 182 ? 10.217 -5.523 -11.099 1.00 94.50 182 TYR A C 1
ATOM 1473 O O . TYR A 1 182 ? 9.664 -6.207 -10.238 1.00 94.50 182 TYR A O 1
ATOM 1481 N N . PHE A 1 183 ? 11.462 -5.062 -10.942 1.00 93.06 183 PHE A N 1
ATOM 1482 C CA . PHE A 1 183 ? 12.269 -5.358 -9.759 1.00 93.06 183 PHE A CA 1
ATOM 1483 C C . PHE A 1 183 ? 11.674 -4.778 -8.479 1.00 93.06 183 PHE A C 1
ATOM 1485 O O . PHE A 1 183 ? 11.743 -5.436 -7.440 1.00 93.06 183 PHE A O 1
ATOM 1492 N N . GLU A 1 184 ? 11.072 -3.590 -8.530 1.00 93.75 184 GLU A N 1
ATOM 1493 C CA . GLU A 1 184 ? 10.366 -3.016 -7.386 1.00 93.75 184 GLU A CA 1
ATOM 1494 C C . GLU A 1 184 ? 9.218 -3.928 -6.941 1.00 93.75 184 GLU A C 1
ATOM 1496 O O . GLU A 1 184 ? 9.144 -4.287 -5.764 1.00 93.75 184 GLU A O 1
ATOM 1501 N N . TYR A 1 185 ? 8.359 -4.356 -7.872 1.00 92.88 185 TYR A N 1
ATOM 1502 C CA . TYR A 1 185 ? 7.240 -5.244 -7.552 1.00 92.88 185 TYR A CA 1
ATOM 1503 C C . TYR A 1 185 ? 7.707 -6.632 -7.099 1.00 92.88 185 TYR A C 1
ATOM 1505 O O . TYR A 1 185 ? 7.160 -7.167 -6.137 1.00 92.88 185 TYR A O 1
ATOM 1513 N N . ALA A 1 186 ? 8.743 -7.198 -7.719 1.00 92.88 186 ALA A N 1
ATOM 1514 C CA . ALA A 1 186 ? 9.292 -8.495 -7.328 1.00 92.88 186 ALA A CA 1
ATOM 1515 C C . ALA A 1 186 ? 9.886 -8.464 -5.908 1.00 92.88 186 ALA A C 1
ATOM 1517 O O . ALA A 1 186 ? 9.570 -9.321 -5.081 1.00 92.88 186 ALA A O 1
ATOM 1518 N N . ASN A 1 187 ? 10.687 -7.441 -5.588 1.00 93.06 187 ASN A N 1
ATOM 1519 C CA . ASN A 1 187 ? 11.237 -7.263 -4.242 1.00 93.06 187 ASN A CA 1
ATOM 1520 C C . ASN A 1 187 ? 10.138 -6.988 -3.214 1.00 93.06 187 ASN A C 1
ATOM 1522 O O . ASN A 1 187 ? 10.185 -7.525 -2.104 1.00 93.06 187 ASN A O 1
ATOM 1526 N N . PHE A 1 188 ? 9.125 -6.199 -3.578 1.00 92.81 188 PHE A N 1
ATOM 1527 C CA . PHE A 1 188 ? 7.993 -5.940 -2.697 1.00 92.81 188 PHE A CA 1
ATOM 1528 C C . PHE A 1 188 ? 7.183 -7.220 -2.434 1.00 92.81 188 PHE A C 1
ATOM 1530 O O . PHE A 1 188 ? 6.777 -7.455 -1.298 1.00 92.81 188 PHE A O 1
ATOM 1537 N N . ASN A 1 189 ? 7.030 -8.102 -3.427 1.00 93.25 189 ASN A N 1
ATOM 1538 C CA . ASN A 1 189 ? 6.324 -9.371 -3.253 1.00 93.25 189 ASN A CA 1
ATOM 1539 C C . ASN A 1 189 ? 7.038 -10.333 -2.286 1.00 93.25 189 ASN A C 1
ATOM 1541 O O . ASN A 1 189 ? 6.371 -11.091 -1.587 1.00 93.25 189 ASN A O 1
ATOM 1545 N N . VAL A 1 190 ? 8.374 -10.301 -2.233 1.00 91.81 190 VAL A N 1
ATOM 1546 C CA . VAL A 1 190 ? 9.175 -11.177 -1.357 1.00 91.81 190 VAL A CA 1
ATOM 1547 C C . VAL A 1 190 ? 9.344 -10.590 0.043 1.00 91.81 190 VAL A C 1
ATOM 1549 O O . VAL A 1 190 ? 9.168 -11.294 1.031 1.00 91.81 190 VAL A O 1
ATOM 1552 N N . THR A 1 191 ? 9.686 -9.306 0.141 1.00 90.19 191 THR A N 1
ATOM 1553 C CA . THR A 1 191 ? 10.032 -8.666 1.424 1.00 90.19 191 THR A CA 1
ATOM 1554 C C . THR A 1 191 ? 8.833 -8.061 2.151 1.00 90.19 191 THR A C 1
ATOM 1556 O O . THR A 1 191 ? 8.906 -7.810 3.352 1.00 90.19 191 THR A O 1
ATOM 1559 N N . GLY A 1 192 ? 7.745 -7.760 1.432 1.00 87.88 192 GLY A N 1
ATOM 1560 C CA . GLY A 1 192 ? 6.606 -7.009 1.963 1.00 87.88 192 GLY A CA 1
ATOM 1561 C C . GLY A 1 192 ? 6.909 -5.546 2.286 1.00 87.88 192 GLY A C 1
ATOM 1562 O O . GLY A 1 192 ? 6.093 -4.872 2.911 1.00 87.88 192 GLY A O 1
ATOM 1563 N N . SER A 1 193 ? 8.059 -5.032 1.845 1.00 88.25 193 SER A N 1
ATOM 1564 C CA . SER A 1 193 ? 8.446 -3.628 1.973 1.00 88.25 193 SER A CA 1
ATOM 1565 C C . SER A 1 193 ? 8.841 -3.061 0.614 1.00 88.25 193 SER A C 1
ATOM 1567 O O . SER A 1 193 ? 9.421 -3.769 -0.209 1.00 88.25 193 SER A O 1
ATOM 1569 N N . ARG A 1 194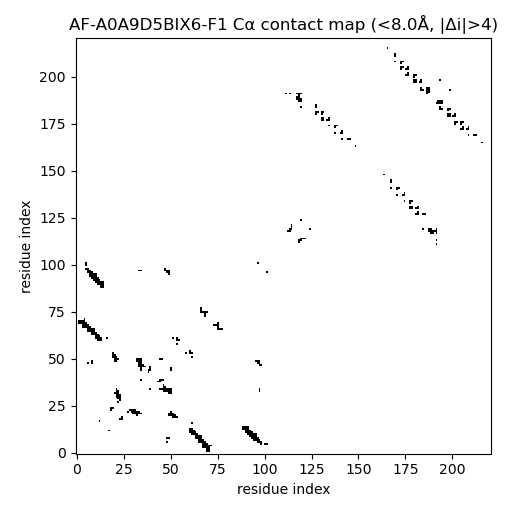 ? 8.520 -1.790 0.350 1.00 85.75 194 ARG A N 1
ATOM 1570 C CA . ARG A 1 194 ? 8.926 -1.144 -0.905 1.00 85.75 194 ARG A CA 1
ATOM 1571 C C . ARG A 1 194 ? 10.384 -0.681 -0.796 1.00 85.75 194 ARG A C 1
ATOM 1573 O O . ARG A 1 194 ? 10.678 0.140 0.076 1.00 85.75 194 ARG A O 1
ATOM 1580 N N . PRO A 1 195 ? 11.296 -1.170 -1.653 1.00 87.62 195 PRO A N 1
ATOM 1581 C CA . PRO A 1 195 ? 12.695 -0.762 -1.623 1.00 87.62 195 PRO A CA 1
ATOM 1582 C C . PRO A 1 195 ? 12.846 0.670 -2.150 1.00 87.62 195 PRO A C 1
ATOM 1584 O O . PRO A 1 195 ? 12.824 0.906 -3.356 1.00 87.62 195 PRO A O 1
ATOM 1587 N N . MET A 1 196 ? 13.048 1.624 -1.238 1.00 89.06 196 MET A N 1
ATOM 1588 C CA . MET A 1 196 ? 13.098 3.058 -1.552 1.00 8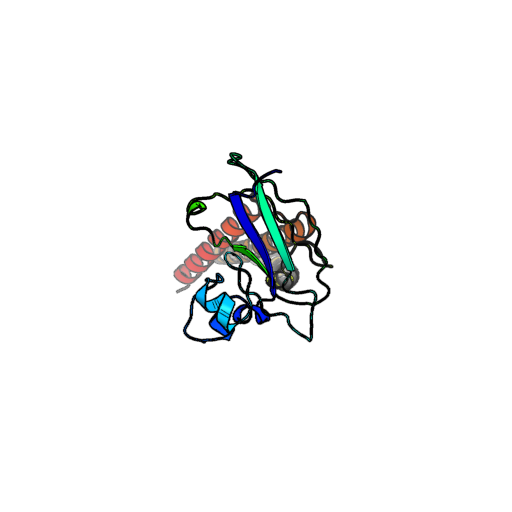9.06 196 MET A CA 1
ATOM 1589 C C . MET A 1 196 ? 14.100 3.398 -2.669 1.00 89.06 196 MET A C 1
ATOM 1591 O O . MET A 1 196 ? 13.785 4.188 -3.554 1.00 89.06 196 MET A O 1
ATOM 1595 N N . GLY A 1 197 ? 15.279 2.765 -2.671 1.00 90.38 197 GLY A N 1
ATOM 1596 C CA . GLY A 1 197 ? 16.301 3.004 -3.693 1.00 90.38 197 GLY A CA 1
ATOM 1597 C C . GLY A 1 197 ? 15.839 2.645 -5.109 1.00 90.38 197 GLY A C 1
ATOM 1598 O O . GLY A 1 197 ? 16.012 3.444 -6.027 1.00 90.38 197 GLY A O 1
ATOM 1599 N N . ILE A 1 198 ? 15.204 1.481 -5.289 1.00 90.00 198 ILE A N 1
ATOM 1600 C CA . ILE A 1 198 ? 14.708 1.044 -6.605 1.00 90.00 198 ILE A CA 1
ATOM 1601 C C . ILE A 1 198 ? 13.574 1.964 -7.065 1.00 90.00 198 ILE A C 1
ATOM 1603 O O . ILE A 1 198 ? 13.580 2.394 -8.215 1.00 90.00 198 ILE A O 1
ATOM 1607 N N . THR A 1 199 ? 12.660 2.338 -6.162 1.00 91.19 199 THR A N 1
ATOM 1608 C CA . THR A 1 199 ? 11.564 3.267 -6.470 1.00 91.19 199 THR A CA 1
ATOM 1609 C C . THR A 1 199 ? 12.089 4.629 -6.939 1.00 91.19 199 THR A C 1
ATOM 1611 O O . THR A 1 199 ? 11.589 5.170 -7.924 1.00 91.19 199 THR A O 1
ATOM 1614 N N . ILE A 1 200 ? 13.119 5.187 -6.285 1.00 94.44 200 ILE A N 1
ATOM 1615 C CA . ILE A 1 200 ? 13.726 6.469 -6.691 1.00 94.44 200 ILE A CA 1
ATOM 1616 C C . ILE A 1 200 ? 14.264 6.379 -8.120 1.00 94.44 200 ILE A C 1
ATOM 1618 O O . ILE A 1 200 ? 13.973 7.248 -8.947 1.00 94.44 200 ILE A O 1
ATOM 1622 N N . TRP A 1 201 ? 15.004 5.317 -8.440 1.00 92.94 201 TRP A N 1
ATOM 1623 C CA . TRP A 1 201 ? 15.506 5.108 -9.794 1.00 92.94 201 TRP A CA 1
ATOM 1624 C C . TRP A 1 201 ? 14.368 4.917 -10.798 1.00 92.94 201 TRP A C 1
ATOM 1626 O O . TRP A 1 201 ? 14.352 5.602 -11.819 1.00 92.94 201 TRP A O 1
ATOM 1636 N N . ALA A 1 202 ? 13.380 4.071 -10.500 1.00 92.44 202 ALA A N 1
ATOM 1637 C CA . ALA A 1 202 ? 12.237 3.824 -11.379 1.00 92.44 202 ALA A CA 1
ATOM 1638 C C . ALA A 1 202 ? 11.507 5.129 -11.743 1.00 92.44 202 ALA A C 1
ATOM 1640 O O . ALA A 1 202 ? 11.264 5.415 -12.920 1.00 92.44 202 ALA A O 1
ATOM 1641 N N . VAL A 1 203 ? 11.228 5.975 -10.746 1.00 93.31 203 VAL A N 1
ATOM 1642 C CA . VAL A 1 203 ? 10.577 7.281 -10.933 1.00 93.31 203 VAL A CA 1
ATOM 1643 C C . VAL A 1 203 ? 11.472 8.257 -11.703 1.00 93.31 203 VAL A C 1
ATOM 1645 O O . VAL A 1 203 ? 10.981 8.986 -12.570 1.00 93.31 203 VAL A O 1
ATOM 1648 N N . THR A 1 204 ? 12.779 8.256 -11.437 1.00 93.62 204 THR A N 1
ATOM 1649 C CA . THR A 1 204 ? 13.747 9.105 -12.149 1.00 93.62 204 THR A CA 1
ATOM 1650 C C . THR A 1 204 ? 13.791 8.755 -13.634 1.00 93.62 204 THR A C 1
ATOM 1652 O O . THR A 1 204 ? 13.582 9.632 -14.471 1.00 93.62 204 THR A O 1
ATOM 1655 N N . PHE A 1 205 ? 13.964 7.475 -13.979 1.00 91.12 205 PHE A N 1
ATOM 1656 C CA . PHE A 1 205 ? 13.963 7.006 -15.369 1.00 91.12 205 PHE A CA 1
ATOM 1657 C C . PHE A 1 205 ? 12.634 7.303 -16.072 1.00 91.12 205 PHE A C 1
ATOM 1659 O O . PHE A 1 205 ? 12.637 7.820 -17.190 1.00 91.12 205 PHE A O 1
ATOM 1666 N N . THR A 1 206 ? 11.506 7.085 -15.386 1.00 92.06 206 THR A N 1
ATOM 1667 C CA . THR A 1 206 ? 10.168 7.441 -15.891 1.00 92.06 206 THR A CA 1
ATOM 1668 C C . THR A 1 206 ? 10.076 8.930 -16.241 1.00 92.06 206 THR A C 1
ATOM 1670 O O . THR A 1 206 ? 9.551 9.310 -17.292 1.00 92.06 206 THR A O 1
ATOM 1673 N N . SER A 1 207 ? 10.589 9.791 -15.361 1.00 93.62 207 SER A N 1
ATOM 1674 C CA . SER A 1 207 ? 10.552 11.245 -15.537 1.00 93.62 207 SER A CA 1
ATOM 1675 C C . SER A 1 207 ? 11.450 11.686 -16.690 1.00 93.62 207 SER A C 1
ATOM 1677 O O . SER A 1 207 ? 10.993 12.396 -17.583 1.00 93.62 207 SER A O 1
ATOM 1679 N N . VAL A 1 208 ? 12.690 11.190 -16.737 1.00 92.56 208 VAL A N 1
ATOM 1680 C CA . VAL A 1 208 ? 13.649 11.469 -17.817 1.00 92.56 208 VAL A CA 1
ATOM 1681 C C . VAL A 1 208 ? 13.097 11.020 -19.170 1.00 92.56 208 VAL A C 1
ATOM 1683 O O . VAL A 1 208 ? 13.101 11.803 -20.120 1.00 92.56 208 VAL A O 1
ATOM 1686 N N . LYS A 1 209 ? 12.539 9.805 -19.260 1.00 90.25 209 LYS A N 1
ATOM 1687 C CA . LYS A 1 209 ? 11.926 9.295 -20.493 1.00 90.25 209 LYS A CA 1
ATOM 1688 C C . LYS A 1 209 ? 10.775 10.183 -20.958 1.00 90.25 209 LYS A C 1
ATOM 1690 O O . LYS A 1 209 ? 10.704 10.512 -22.143 1.00 90.25 209 LYS A O 1
ATOM 1695 N N . LYS A 1 210 ? 9.871 10.582 -20.053 1.00 90.25 210 LYS A N 1
ATOM 1696 C CA . LYS A 1 210 ? 8.743 11.474 -20.379 1.00 90.25 210 LYS A CA 1
ATOM 1697 C C . LYS A 1 210 ? 9.224 12.836 -20.879 1.00 90.25 210 LYS A C 1
ATOM 1699 O O . LYS A 1 210 ? 8.674 13.331 -21.861 1.00 90.25 210 LYS A O 1
ATOM 1704 N N . THR A 1 211 ? 10.244 13.415 -20.250 1.00 90.81 211 THR A N 1
ATOM 1705 C CA . THR A 1 211 ? 10.827 14.699 -20.664 1.00 90.81 211 THR A CA 1
ATOM 1706 C C . THR A 1 211 ? 11.474 14.599 -22.041 1.00 90.81 211 THR A C 1
ATOM 1708 O O . THR A 1 211 ? 11.142 15.386 -22.923 1.00 90.81 211 THR A O 1
ATOM 1711 N N . LEU A 1 212 ? 12.324 13.594 -22.269 1.00 86.62 212 LEU A N 1
ATOM 1712 C CA . LEU A 1 212 ? 12.973 13.388 -23.567 1.00 86.62 212 LEU A CA 1
ATOM 1713 C C . LEU A 1 212 ? 11.958 13.115 -24.677 1.00 86.62 212 LEU A C 1
ATOM 1715 O O . LEU A 1 212 ? 12.076 13.681 -25.757 1.00 86.62 212 LEU A O 1
ATOM 1719 N N . SER A 1 213 ? 10.918 12.324 -24.400 1.00 86.00 213 SER A N 1
ATOM 1720 C CA . SER A 1 213 ? 9.851 12.068 -25.376 1.00 86.00 213 SER A CA 1
ATOM 1721 C C . SER A 1 213 ? 9.143 13.364 -25.791 1.00 86.00 213 SER A C 1
ATOM 1723 O O . SER A 1 213 ? 8.882 13.571 -26.970 1.00 86.00 213 SER A O 1
ATOM 1725 N N . ARG A 1 214 ? 8.860 14.263 -24.836 1.00 87.81 214 ARG A N 1
ATOM 1726 C CA . ARG A 1 214 ? 8.233 15.567 -25.117 1.00 87.81 214 ARG A CA 1
ATOM 1727 C C . ARG A 1 214 ? 9.156 16.504 -25.893 1.00 87.81 214 ARG A C 1
ATOM 1729 O O . ARG A 1 214 ? 8.690 17.164 -26.813 1.00 87.81 214 ARG A O 1
ATOM 1736 N N . LEU A 1 215 ? 10.442 16.548 -25.546 1.00 85.38 215 LEU A N 1
ATOM 1737 C CA . LEU A 1 215 ? 11.429 17.353 -26.269 1.00 85.38 215 LEU A CA 1
ATOM 1738 C C . LEU A 1 215 ? 11.580 16.884 -27.718 1.00 85.38 215 LEU A C 1
ATOM 1740 O O . LEU A 1 215 ? 11.608 17.709 -28.620 1.00 85.38 215 LEU A O 1
ATOM 1744 N N . LEU A 1 216 ? 11.612 15.570 -27.952 1.00 81.75 216 LEU A N 1
ATOM 1745 C CA . LEU A 1 216 ? 11.691 15.027 -29.308 1.00 81.75 216 LEU A CA 1
ATOM 1746 C C . LEU A 1 216 ? 10.459 15.370 -30.141 1.00 81.75 216 LEU A C 1
ATOM 1748 O O . LEU A 1 216 ? 10.609 15.751 -31.295 1.00 81.75 216 LEU A O 1
ATOM 1752 N N . LEU A 1 217 ? 9.261 15.292 -29.557 1.00 81.56 217 LEU A N 1
ATOM 1753 C CA . LEU A 1 217 ? 8.040 15.719 -30.244 1.00 81.56 217 LEU A CA 1
ATOM 1754 C C . LEU A 1 217 ? 8.082 17.204 -30.627 1.00 81.56 217 LEU A C 1
ATOM 1756 O O . LEU A 1 217 ? 7.661 17.536 -31.726 1.00 81.56 217 LEU A O 1
ATOM 1760 N N . LEU A 1 218 ? 8.619 18.072 -29.762 1.00 85.44 218 LEU A N 1
ATOM 1761 C CA . LEU A 1 218 ? 8.780 19.503 -30.055 1.00 85.44 218 LEU A CA 1
ATOM 1762 C C . LEU A 1 218 ? 9.829 19.790 -31.135 1.00 85.44 218 LEU A C 1
ATOM 1764 O O . LEU A 1 218 ? 9.686 20.754 -31.868 1.00 85.44 218 LEU A O 1
ATOM 1768 N N . VAL A 1 219 ? 10.895 18.991 -31.216 1.00 80.56 219 VAL A N 1
ATOM 1769 C CA . VAL A 1 219 ? 11.946 19.161 -32.237 1.00 80.56 219 VAL A CA 1
ATOM 1770 C C . VAL A 1 219 ? 11.488 18.659 -33.608 1.00 80.56 219 VAL A C 1
ATOM 1772 O O . VAL A 1 219 ? 11.984 19.126 -34.628 1.00 80.56 219 VAL A O 1
ATOM 1775 N N . VAL A 1 220 ? 10.570 17.690 -33.635 1.00 79.38 220 VAL A N 1
ATOM 1776 C CA . VAL A 1 220 ? 10.040 17.101 -34.873 1.00 79.38 220 VAL A CA 1
ATOM 1777 C C . VAL A 1 220 ? 8.780 17.821 -35.387 1.00 79.38 220 VAL A C 1
ATOM 1779 O O . VAL A 1 220 ? 8.470 17.664 -36.568 1.00 79.38 220 VAL A O 1
ATOM 1782 N N . SER A 1 221 ? 8.064 18.596 -34.554 1.00 67.88 221 SER A N 1
ATOM 1783 C CA . SER A 1 221 ? 6.914 19.423 -34.982 1.00 67.88 221 SER A CA 1
ATOM 1784 C C . SER A 1 221 ? 7.347 20.745 -35.600 1.00 67.88 221 SER A C 1
ATOM 1786 O O . SER A 1 221 ? 6.790 21.097 -36.659 1.00 67.88 221 SER A O 1
#

Organism: Pisum sativum (NCBI:txid3888)

Mean predicted aligned error: 8.4 Å

pLDDT: mean 85.51, std 9.27, range [45.22, 95.88]

Radius of gyration: 27.73 Å; Cα contacts (8 Å, |Δi|>4): 250; chains: 1; bounding box: 62×38×86 Å

Foldseek 3Di:
DWDFDFKKKKWKAFPVCPCQAACCVVPVPDPGQADDPVNCVVPVDDHFDGGGDADPVCRCPRPIFMWTDTDPDPDTDGDDDDDDDPDDGDMDIDIDGRDPVCVPDDDDDDDQDADPQFLFDPVCVVVLVVLVVQLVVLVVVLVVLVVVVVVVVVPDDPVCVVVSVLVNVLSVLSNLLSVLVNVQRVCCRHVVDGDPVSVVSNVVSVVVSVVSVVVVVVVVD

Solvent-accessible surface area (backbone atoms only — not comparable to full-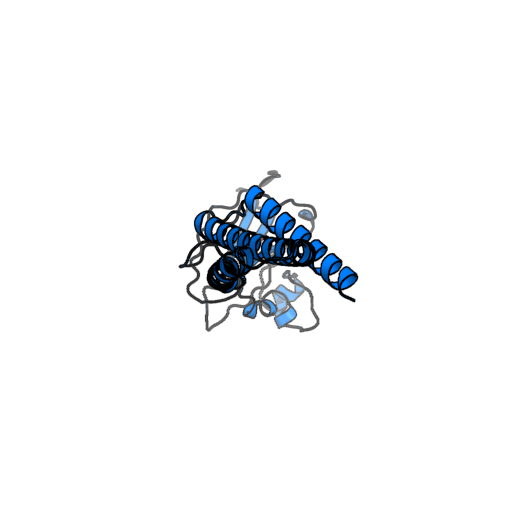atom values): 12906 Å² total; per-residue (Å²): 131,88,50,74,67,45,58,40,36,41,36,40,33,47,64,87,51,51,59,37,46,22,36,33,64,85,36,86,86,40,88,46,44,52,26,42,73,70,49,22,72,77,68,73,46,60,66,56,34,72,37,72,58,76,36,92,93,44,73,76,43,62,38,77,45,81,36,61,25,54,60,88,46,92,72,64,82,72,79,94,76,88,81,88,77,93,70,93,76,59,72,47,79,44,83,46,65,50,53,78,88,57,70,84,72,83,90,83,85,85,86,86,71,71,48,99,93,27,31,47,54,79,91,50,49,65,52,37,56,51,27,47,54,50,23,50,51,35,47,53,51,47,51,56,48,49,56,51,50,61,60,51,69,76,75,73,66,78,79,63,47,61,60,54,51,52,53,51,49,51,44,50,36,50,28,52,26,25,44,32,49,22,51,38,44,53,48,18,22,73,70,60,47,79,56,64,71,47,50,52,49,25,54,48,37,48,49,53,44,54,51,52,54,52,51,51,53,64,75,73,107

Nearest PDB structures (foldseek):
  8ctj-assembly1_A  TM=5.494E-01  e=1.233E-05  Homo sapiens
  8kb4-assembly1_A  TM=4.937E-01  e=1.025E-05  Homo sapiens
  8i6v-assembly1_A  TM=5.089E-01  e=1.815E+00  Saccharomyces cerevisiae S288C
  6nbi-assembly1_R  TM=6.433E-01  e=4.575E+00  Homo sapiens

InterPro domains:
  IPR009637 Transmembrane protein GPR107/GPR108-like [PTHR21229] (5-221)
  IPR053937 GOST, seven transmembrane domain [PF06814] (126-221)

Secondary structure (DSSP, 8-state):
-PPEEEEEEEEEEEGGGGGGBSGGGT-TT----BPPHHHHHHH-PPTTSB-BPPBTTBTT-SEEEEEEEETT-S--PPP-------S-S-EEEEEEE--GGGTT----------BTTBSS-TTTHHHHHHHHHHHHHHHHHHHHHHHHHHHHTTS--TTTHHHHHHHHHHHHHHHHHHHHHHHHHHHHHHHSS--HHHHHHHHHHHHHHHHHHHHHHHHH-